Protein AF-0000000083631051 (afdb_homodimer)

Solvent-accessible surface area (backbone atoms only — not comparable to full-atom values): 14629 Å² total; per-residue (Å²): 132,84,79,76,73,74,72,72,70,67,74,64,78,64,73,48,45,70,66,60,54,61,69,51,52,41,50,96,82,52,53,64,58,58,42,52,49,55,47,52,62,54,47,74,59,29,91,73,55,63,68,57,50,40,52,38,53,58,70,20,41,40,83,84,35,73,62,44,46,50,42,63,53,66,57,69,87,45,51,68,59,45,52,59,51,47,50,37,51,37,52,47,52,51,50,52,54,53,50,51,55,51,51,50,49,50,57,59,67,60,37,84,73,76,78,68,70,76,72,72,81,124,132,82,80,75,73,74,70,72,70,66,75,65,77,66,71,48,46,69,65,60,54,60,69,50,54,41,50,97,83,54,52,64,59,58,41,52,49,56,47,51,63,53,48,74,58,31,90,73,55,62,68,57,50,39,52,37,53,58,69,20,41,40,83,85,35,73,62,44,48,50,42,63,53,66,59,70,86,45,51,67,60,45,51,58,52,45,51,38,50,38,54,46,52,51,50,51,53,51,51,50,54,51,52,51,49,52,56,59,68,60,39,85,72,78,77,68,72,76,70,73,84,121

Structure (mmCIF, N/CA/C/O backbone):
data_AF-0000000083631051-model_v1
#
loop_
_entity.id
_entity.type
_entity.pdbx_description
1 polymer 'Retrotransposon gag domain-containing protein'
#
loop_
_atom_site.group_PDB
_atom_site.id
_atom_site.type_symbol
_atom_site.label_atom_id
_atom_site.label_alt_id
_atom_site.label_comp_id
_atom_site.label_asym_id
_atom_site.label_entity_id
_atom_site.label_seq_id
_atom_site.pdbx_PDB_ins_code
_atom_site.Cartn_x
_atom_site.Cartn_y
_atom_site.Cartn_z
_atom_site.occupancy
_atom_site.B_iso_or_equiv
_atom_site.auth_seq_id
_atom_site.auth_comp_id
_atom_site.auth_asym_id
_atom_site.auth_atom_id
_atom_site.pdbx_PDB_model_num
ATOM 1 N N . CYS A 1 1 ? 2.381 -52.188 -48.531 1 34.44 1 CYS A N 1
ATOM 2 C CA . CYS A 1 1 ? 1.875 -50.906 -48.094 1 34.44 1 CYS A CA 1
ATOM 3 C C . CYS A 1 1 ? 1.505 -50.906 -46.625 1 34.44 1 CYS A C 1
ATOM 5 O O . CYS A 1 1 ? 0.499 -51.5 -46.219 1 34.44 1 CYS A O 1
ATOM 7 N N . ARG A 1 2 ? 2.465 -51.031 -45.656 1 40.56 2 ARG A N 1
ATOM 8 C CA . ARG A 1 2 ? 2.271 -50.969 -44.188 1 40.56 2 ARG A CA 1
ATOM 9 C C . ARG A 1 2 ? 1.532 -49.688 -43.812 1 40.56 2 ARG A C 1
ATOM 11 O O . ARG A 1 2 ? 1.893 -48.594 -44.281 1 40.56 2 ARG A O 1
ATOM 18 N N . LEU A 1 3 ? 0.2 -49.781 -43.594 1 39.78 3 LEU A N 1
ATOM 19 C CA . LEU A 1 3 ? -0.632 -48.719 -43.062 1 39.78 3 LEU A CA 1
ATOM 20 C C . LEU A 1 3 ? 0.052 -48.062 -41.875 1 39.78 3 LEU A C 1
ATOM 22 O O . LEU A 1 3 ? 0.349 -48.719 -40.875 1 39.78 3 LEU A O 1
ATOM 26 N N . PHE A 1 4 ? 1.003 -47.094 -42.031 1 46.62 4 PHE A N 1
ATOM 27 C CA . PHE A 1 4 ? 1.457 -46.188 -40.969 1 46.62 4 PHE A CA 1
ATOM 28 C C . PHE A 1 4 ? 0.276 -45.625 -40.188 1 46.62 4 PHE A C 1
ATOM 30 O O . PHE A 1 4 ? -0.506 -44.844 -40.688 1 46.62 4 PHE A O 1
ATOM 37 N N . THR A 1 5 ? -0.4 -46.406 -39.375 1 43.69 5 THR A N 1
ATOM 38 C CA . THR A 1 5 ? -1.336 -45.812 -38.406 1 43.69 5 THR A CA 1
ATOM 39 C C . THR A 1 5 ? -0.703 -44.656 -37.688 1 43.69 5 THR A C 1
ATOM 41 O O . THR A 1 5 ? 0.319 -44.812 -37 1 43.69 5 THR A O 1
ATOM 44 N N . THR A 1 6 ? -0.685 -43.438 -38.188 1 44.75 6 THR A N 1
ATOM 45 C CA . THR A 1 6 ? -0.426 -42.219 -37.438 1 44.75 6 THR A CA 1
ATOM 46 C C . THR A 1 6 ? -1.124 -42.25 -36.094 1 44.75 6 THR A C 1
ATOM 48 O O . THR A 1 6 ? -2.354 -42.312 -36.031 1 44.75 6 THR A O 1
ATOM 51 N N . HIS A 1 7 ? -0.639 -43 -35.125 1 47.81 7 HIS A N 1
ATOM 52 C CA . HIS A 1 7 ? -1.046 -42.75 -33.75 1 47.81 7 HIS A CA 1
ATOM 53 C C . HIS A 1 7 ? -1.13 -41.281 -33.469 1 47.81 7 HIS A C 1
ATOM 55 O O . HIS A 1 7 ? -0.109 -40.562 -33.469 1 47.81 7 HIS A O 1
ATOM 61 N N . PHE A 1 8 ? -2.105 -40.594 -34.031 1 46.41 8 PHE A N 1
ATOM 62 C CA . PHE A 1 8 ? -2.404 -39.312 -33.438 1 46.41 8 PHE A CA 1
ATOM 63 C C . PHE A 1 8 ? -2.205 -39.312 -31.922 1 46.41 8 PHE A C 1
ATOM 65 O O . PHE A 1 8 ? -2.99 -39.938 -31.203 1 46.41 8 PHE A O 1
ATOM 72 N N . THR A 1 9 ? -1.066 -39.594 -31.391 1 42.66 9 THR A N 1
ATOM 73 C CA . THR A 1 9 ? -0.91 -39.188 -30 1 42.66 9 THR A CA 1
ATOM 74 C C . THR A 1 9 ? -1.636 -37.875 -29.719 1 42.66 9 THR A C 1
ATOM 76 O O . THR A 1 9 ? -1.229 -36.812 -30.203 1 42.66 9 THR A O 1
ATOM 79 N N . ALA A 1 10 ? -2.924 -37.781 -29.781 1 43.03 10 ALA A N 1
ATOM 80 C CA . ALA A 1 10 ? -3.592 -36.688 -29.109 1 43.03 10 ALA A CA 1
ATOM 81 C C . ALA A 1 10 ? -2.832 -36.25 -27.859 1 43.03 10 ALA A C 1
ATOM 83 O O . ALA A 1 10 ? -2.746 -37 -26.891 1 43.03 10 ALA A O 1
ATOM 84 N N . SER A 1 11 ? -1.716 -35.781 -27.922 1 46.44 11 SER A N 1
ATOM 85 C CA . SER A 1 11 ? -1.225 -35.062 -26.75 1 46.44 11 SER A CA 1
ATOM 86 C C . SER A 1 11 ? -2.377 -34.531 -25.906 1 46.44 11 SER A C 1
ATOM 88 O O . SER A 1 11 ? -3.055 -33.562 -26.312 1 46.44 11 SER A O 1
ATOM 90 N N . ARG A 1 12 ? -3.256 -35.312 -25.422 1 46.41 12 ARG A N 1
ATOM 91 C CA . ARG A 1 12 ? -4.293 -34.875 -24.5 1 46.41 12 ARG A CA 1
ATOM 92 C C . ARG A 1 12 ? -3.789 -33.719 -23.609 1 46.41 12 ARG A C 1
ATOM 94 O O . ARG A 1 12 ? -2.801 -33.906 -22.891 1 46.41 12 ARG A O 1
ATOM 101 N N . HIS A 1 13 ? -4.035 -32.531 -23.953 1 52.31 13 HIS A N 1
ATOM 102 C CA . HIS A 1 13 ? -3.871 -31.406 -23.031 1 52.31 13 HIS A CA 1
ATOM 103 C C . HIS A 1 13 ? -4.188 -31.844 -21.594 1 52.31 13 HIS A C 1
ATOM 105 O O . HIS A 1 13 ? -5.336 -32.156 -21.281 1 52.31 13 HIS A O 1
ATOM 111 N N . GLN A 1 14 ? -3.357 -32.719 -21.062 1 56.75 14 GLN A N 1
ATOM 112 C CA . GLN A 1 14 ? -3.572 -33 -19.656 1 56.75 14 GLN A CA 1
ATOM 113 C C . GLN A 1 14 ? -4.117 -31.766 -18.938 1 56.75 14 GLN A C 1
ATOM 115 O O . GLN A 1 14 ? -3.652 -30.656 -19.156 1 56.75 14 GLN A O 1
ATOM 120 N N . PRO A 1 15 ? -5.348 -31.875 -18.438 1 61.22 15 PRO A N 1
ATOM 121 C CA . PRO A 1 15 ? -5.883 -30.75 -17.688 1 61.22 15 PRO A CA 1
ATOM 122 C C . PRO A 1 15 ? -4.844 -30.094 -16.766 1 61.22 15 PRO A C 1
ATOM 124 O O . PRO A 1 15 ? -4.043 -30.797 -16.141 1 61.22 15 PRO A O 1
ATOM 127 N N . LYS A 1 16 ? -4.539 -28.875 -17.094 1 77.69 16 LYS A N 1
ATOM 128 C CA . LYS A 1 16 ? -3.648 -28.141 -16.188 1 77.69 16 LYS A CA 1
ATOM 129 C C . LYS A 1 16 ? -4.137 -28.219 -14.75 1 77.69 16 LYS A C 1
ATOM 131 O O . LYS A 1 16 ? -5.344 -28.281 -14.5 1 77.69 16 LYS A O 1
ATOM 136 N N . THR A 1 17 ? -3.361 -28.578 -13.883 1 89.12 17 THR A N 1
ATOM 137 C CA . THR A 1 17 ? -3.615 -28.734 -12.453 1 89.12 17 THR A CA 1
ATOM 138 C C . THR A 1 17 ? -3.24 -27.469 -11.695 1 89.12 17 THR A C 1
ATOM 140 O O . THR A 1 17 ? -2.754 -26.5 -12.289 1 89.12 17 THR A O 1
ATOM 143 N N . GLU A 1 18 ? -3.58 -27.438 -10.508 1 91.56 18 GLU A N 1
ATOM 144 C CA . GLU A 1 18 ? -3.197 -26.344 -9.625 1 91.56 18 GLU A CA 1
ATOM 145 C C . GLU A 1 18 ? -1.688 -26.109 -9.648 1 91.56 18 GLU A C 1
ATOM 147 O O . GLU A 1 18 ? -1.226 -24.984 -9.469 1 91.56 18 GLU A O 1
ATOM 152 N N . ALA A 1 19 ? -0.998 -27.141 -9.961 1 91.62 19 ALA A N 1
ATOM 153 C CA . ALA A 1 19 ? 0.453 -27.031 -10.078 1 91.62 19 ALA A CA 1
ATOM 154 C C . ALA A 1 19 ? 0.839 -26.047 -11.18 1 91.62 19 ALA A C 1
ATOM 156 O O . ALA A 1 19 ? 1.826 -25.312 -11.055 1 91.62 19 ALA A O 1
ATOM 157 N N . ALA A 1 20 ? 0.094 -26.094 -12.219 1 93.12 20 ALA A N 1
ATOM 158 C CA . ALA A 1 20 ? 0.351 -25.172 -13.32 1 93.12 20 ALA A CA 1
ATOM 159 C C . ALA A 1 20 ? 0.165 -23.719 -12.883 1 93.12 20 ALA A C 1
ATOM 161 O O . ALA A 1 20 ? 0.905 -22.828 -13.32 1 93.12 20 ALA A O 1
ATOM 162 N N . LEU A 1 21 ? -0.792 -23.406 -12.016 1 95.75 21 LEU A N 1
ATOM 163 C CA . LEU A 1 21 ? -1.02 -22.062 -11.492 1 95.75 21 LEU A CA 1
ATOM 164 C C . LEU A 1 21 ? 0.075 -21.688 -10.5 1 95.75 21 LEU A C 1
ATOM 166 O O . LEU A 1 21 ? 0.518 -20.531 -10.484 1 95.75 21 LEU A O 1
ATOM 170 N N . GLU A 1 22 ? 0.5 -22.594 -9.758 1 95.81 22 GLU A N 1
ATOM 171 C CA . GLU A 1 22 ? 1.535 -22.359 -8.75 1 95.81 22 GLU A CA 1
ATOM 172 C C . GLU A 1 22 ? 2.846 -21.938 -9.398 1 95.81 22 GLU A C 1
ATOM 174 O O . GLU A 1 22 ? 3.609 -21.156 -8.82 1 95.81 22 GLU A O 1
ATOM 179 N N . ALA A 1 23 ? 3.045 -22.391 -10.578 1 96.12 23 ALA A N 1
ATOM 180 C CA . ALA A 1 23 ? 4.293 -22.109 -11.289 1 96.12 23 ALA A CA 1
ATOM 181 C C . ALA A 1 23 ? 4.309 -20.688 -11.828 1 96.12 23 ALA A C 1
ATOM 183 O O . ALA A 1 23 ? 5.363 -20.172 -12.219 1 96.12 23 ALA A O 1
ATOM 184 N N . ILE A 1 24 ? 3.129 -20.094 -11.898 1 97.44 24 ILE A N 1
ATOM 185 C CA . ILE A 1 24 ? 3.049 -18.719 -12.414 1 97.44 24 ILE A CA 1
ATOM 186 C C . ILE A 1 24 ? 3.352 -17.734 -11.297 1 97.44 24 ILE A C 1
ATOM 188 O O . ILE A 1 24 ? 2.492 -17.453 -10.461 1 97.44 24 ILE A O 1
ATOM 192 N N . VAL A 1 25 ? 4.594 -17.156 -11.32 1 97.88 25 VAL A N 1
ATOM 193 C CA . VAL A 1 25 ? 5.047 -16.172 -10.352 1 97.88 25 VAL A CA 1
ATOM 194 C C . VAL A 1 25 ? 5.422 -14.875 -11.07 1 97.88 25 VAL A C 1
ATOM 196 O O . VAL A 1 25 ? 5.906 -14.906 -12.203 1 97.88 25 VAL A O 1
ATOM 199 N N . GLN A 1 26 ? 5.207 -13.805 -10.422 1 98.56 26 GLN A N 1
ATOM 200 C CA . GLN A 1 26 ? 5.551 -12.523 -11.016 1 98.56 26 GLN A CA 1
ATOM 201 C C . GLN A 1 26 ? 7.062 -12.367 -11.164 1 98.56 26 GLN A C 1
ATOM 203 O O . GLN A 1 26 ? 7.801 -12.508 -10.188 1 98.56 26 GLN A O 1
ATOM 208 N N . ARG A 1 27 ? 7.453 -12.094 -12.352 1 96.94 27 ARG A N 1
ATOM 209 C CA . ARG A 1 27 ? 8.875 -11.922 -12.617 1 96.94 27 ARG A CA 1
ATOM 210 C C . ARG A 1 27 ? 9.367 -10.578 -12.086 1 96.94 27 ARG A C 1
ATOM 212 O O . ARG A 1 27 ? 8.57 -9.703 -11.766 1 96.94 27 ARG A O 1
ATOM 219 N N . GLU A 1 28 ? 10.688 -10.336 -11.984 1 93.94 28 GLU A N 1
ATOM 220 C CA . GLU A 1 28 ? 11.344 -9.211 -11.336 1 93.94 28 GLU A CA 1
ATOM 221 C C . GLU A 1 28 ? 10.922 -7.883 -11.961 1 93.94 28 GLU A C 1
ATOM 223 O O . GLU A 1 28 ? 10.695 -6.898 -11.258 1 93.94 28 GLU A O 1
ATOM 228 N N . VAL A 1 29 ? 10.75 -7.848 -13.18 1 92.38 29 VAL A N 1
ATOM 229 C CA . VAL A 1 29 ? 10.438 -6.578 -13.828 1 92.38 29 VAL A CA 1
ATOM 230 C C . VAL A 1 29 ? 9.086 -6.68 -14.539 1 92.38 29 VAL A C 1
ATOM 232 O O . VAL A 1 29 ? 8.75 -5.828 -15.367 1 92.38 29 VAL A O 1
ATOM 235 N N . GLU A 1 30 ? 8.375 -7.594 -14.203 1 97.44 30 GLU A N 1
ATOM 236 C CA . GLU A 1 30 ? 7.086 -7.793 -14.859 1 97.44 30 GLU A CA 1
ATOM 237 C C . GLU A 1 30 ? 6.02 -6.871 -14.273 1 97.44 30 GLU A C 1
ATOM 239 O O . GLU A 1 30 ? 5.789 -6.875 -13.062 1 97.44 30 GLU A O 1
ATOM 244 N N . PRO A 1 31 ? 5.367 -6.078 -15.133 1 97.81 31 PRO A N 1
ATOM 245 C CA . PRO A 1 31 ? 4.242 -5.285 -14.633 1 97.81 31 PRO A CA 1
ATOM 246 C C . PRO A 1 31 ? 3.146 -6.145 -14.008 1 97.81 31 PRO A C 1
ATOM 248 O O . PRO A 1 31 ? 2.9 -7.266 -14.461 1 97.81 31 PRO A O 1
ATOM 251 N N . LEU A 1 32 ? 2.502 -5.656 -13.055 1 98.56 32 LEU A N 1
ATOM 252 C CA . LEU A 1 32 ? 1.431 -6.355 -12.352 1 98.56 32 LEU A CA 1
ATOM 253 C C . LEU A 1 32 ? 0.358 -6.824 -13.336 1 98.56 32 LEU A C 1
ATOM 255 O O . LEU A 1 32 ? -0.139 -7.949 -13.227 1 98.56 32 LEU A O 1
ATOM 259 N N . ARG A 1 33 ? 0.05 -5.969 -14.25 1 98.56 33 ARG A N 1
ATOM 260 C CA . ARG A 1 33 ? -0.975 -6.293 -15.234 1 98.56 33 ARG A CA 1
ATOM 261 C C . ARG A 1 33 ? -0.619 -7.566 -16 1 98.56 33 ARG A C 1
ATOM 263 O O . ARG A 1 33 ? -1.464 -8.445 -16.172 1 98.56 33 ARG A O 1
ATOM 270 N N . THR A 1 34 ? 0.616 -7.617 -16.422 1 98.5 34 THR A N 1
ATOM 271 C CA . THR A 1 34 ? 1.068 -8.75 -17.219 1 98.5 34 THR A CA 1
ATOM 272 C C . THR A 1 34 ? 1.043 -10.039 -16.391 1 98.5 34 THR A C 1
ATOM 274 O O . THR A 1 34 ? 0.61 -11.086 -16.875 1 98.5 34 THR A O 1
ATOM 277 N N . TYR A 1 35 ? 1.464 -9.938 -15.188 1 98.62 35 TYR A N 1
ATOM 278 C CA . TYR A 1 35 ? 1.424 -11.086 -14.289 1 98.62 35 TYR A CA 1
ATOM 279 C C . TYR A 1 35 ? 0 -11.609 -14.133 1 98.62 35 TYR A C 1
ATOM 281 O O . TYR A 1 35 ? -0.246 -12.812 -14.273 1 98.62 35 TYR A O 1
ATOM 289 N N . LEU A 1 36 ? -0.94 -10.727 -13.906 1 98.69 36 LEU A N 1
ATOM 290 C CA . LEU A 1 36 ? -2.326 -11.117 -13.68 1 98.69 36 LEU A CA 1
ATOM 291 C C . LEU A 1 36 ? -2.938 -11.711 -14.945 1 98.69 36 LEU A C 1
ATOM 293 O O . LEU A 1 36 ? -3.738 -12.641 -14.875 1 98.69 36 LEU A O 1
ATOM 297 N N . GLU A 1 37 ? -2.518 -11.156 -16.016 1 98.44 37 GLU A N 1
ATOM 298 C CA . GLU A 1 37 ? -3.01 -11.68 -17.297 1 98.44 37 GLU A CA 1
ATOM 299 C C . GLU A 1 37 ? -2.529 -13.102 -17.531 1 98.44 37 GLU A C 1
ATOM 301 O O . GLU A 1 37 ? -3.305 -13.969 -17.938 1 98.44 37 GLU A O 1
ATOM 306 N N . ARG A 1 38 ? -1.265 -13.383 -17.266 1 98.06 38 ARG A N 1
ATOM 307 C CA . ARG A 1 38 ? -0.724 -14.727 -17.406 1 98.06 38 ARG A CA 1
ATOM 308 C C . ARG A 1 38 ? -1.446 -15.703 -16.484 1 98.06 38 ARG A C 1
ATOM 310 O O . ARG A 1 38 ? -1.842 -16.797 -16.906 1 98.06 38 ARG A O 1
ATOM 317 N N . PHE A 1 39 ? -1.664 -15.289 -15.25 1 98.06 39 PHE A N 1
ATOM 318 C CA . PHE A 1 39 ? -2.334 -16.141 -14.273 1 98.06 39 PHE A CA 1
ATOM 319 C C . PHE A 1 39 ? -3.762 -16.453 -14.719 1 98.06 39 PHE A C 1
ATOM 321 O O . PHE A 1 39 ? -4.188 -17.609 -14.703 1 98.06 39 PHE A O 1
ATOM 328 N N . ASN A 1 40 ? -4.457 -15.383 -15.125 1 97.44 40 ASN A N 1
ATOM 329 C CA . ASN A 1 40 ? -5.855 -15.539 -15.5 1 97.44 40 ASN A CA 1
ATOM 330 C C . ASN A 1 40 ? -6.008 -16.438 -16.734 1 97.44 40 ASN A C 1
ATOM 332 O O . ASN A 1 40 ? -6.949 -17.234 -16.812 1 97.44 40 ASN A O 1
ATOM 336 N N . LYS A 1 41 ? -5.105 -16.312 -17.656 1 96.38 41 LYS A N 1
ATOM 337 C CA . LYS A 1 41 ? -5.137 -17.156 -18.844 1 96.38 41 LYS A CA 1
ATOM 338 C C . LYS A 1 41 ? -5 -18.625 -18.469 1 96.38 41 LYS A C 1
ATOM 340 O O . LYS A 1 41 ? -5.727 -19.469 -19 1 96.38 41 LYS A O 1
ATOM 345 N N . ALA A 1 42 ? -4.148 -18.938 -17.578 1 95.56 42 ALA A N 1
ATOM 346 C CA . ALA A 1 42 ? -3.939 -20.312 -17.125 1 95.56 42 ALA A CA 1
ATOM 347 C C . ALA A 1 42 ? -5.109 -20.797 -16.266 1 95.56 42 ALA A C 1
ATOM 349 O O . ALA A 1 42 ? -5.516 -21.953 -16.359 1 95.56 42 ALA A O 1
ATOM 350 N N . ALA A 1 43 ? -5.641 -19.875 -15.484 1 95.62 43 ALA A N 1
ATOM 351 C CA . ALA A 1 43 ? -6.668 -20.234 -14.508 1 95.62 43 ALA A CA 1
ATOM 352 C C . ALA A 1 43 ? -7.949 -20.688 -15.195 1 95.62 43 ALA A C 1
ATOM 354 O O . ALA A 1 43 ? -8.719 -21.469 -14.633 1 95.62 43 ALA A O 1
ATOM 355 N N . VAL A 1 44 ? -8.117 -20.234 -16.359 1 93.56 44 VAL A N 1
ATOM 356 C CA . VAL A 1 44 ? -9.312 -20.594 -17.109 1 93.56 44 VAL A CA 1
ATOM 357 C C . VAL A 1 44 ? -9.32 -22.094 -17.391 1 93.56 44 VAL A C 1
ATOM 359 O O . VAL A 1 44 ? -10.391 -22.719 -17.438 1 93.56 44 VAL A O 1
ATOM 362 N N . GLU A 1 45 ? -8.195 -22.688 -17.438 1 92.12 45 GLU A N 1
ATOM 363 C CA . GLU A 1 45 ? -8.07 -24.094 -17.828 1 92.12 45 GLU A CA 1
ATOM 364 C C . GLU A 1 45 ? -7.914 -25 -16.625 1 92.12 45 GLU A C 1
ATOM 366 O O . GLU A 1 45 ? -7.785 -26.219 -16.766 1 92.12 45 GLU A O 1
ATOM 371 N N . VAL A 1 46 ? -7.91 -24.406 -15.469 1 93.75 46 VAL A N 1
ATOM 372 C CA . VAL A 1 46 ? -7.66 -25.188 -14.25 1 93.75 46 VAL A CA 1
ATOM 373 C C . VAL A 1 46 ? -8.914 -25.188 -13.375 1 93.75 46 VAL A C 1
ATOM 375 O O . VAL A 1 46 ? -9.492 -24.141 -13.102 1 93.75 46 VAL A O 1
ATOM 378 N N . LYS A 1 47 ? -9.328 -26.406 -13.086 1 90.81 47 LYS A N 1
ATOM 379 C CA . LYS A 1 47 ? -10.445 -26.516 -12.156 1 90.81 47 LYS A CA 1
ATOM 380 C C . LYS A 1 47 ? -9.984 -26.297 -10.719 1 90.81 47 LYS A C 1
ATOM 382 O O . LYS A 1 47 ? -9.336 -27.172 -10.133 1 90.81 47 LYS A O 1
ATOM 387 N N . THR A 1 48 ? -10.281 -25.188 -10.156 1 93.25 48 THR A N 1
ATOM 388 C CA . THR A 1 48 ? -9.93 -24.797 -8.789 1 93.25 48 THR A CA 1
ATOM 389 C C . THR A 1 48 ? -10.875 -23.734 -8.266 1 93.25 48 THR A C 1
ATOM 391 O O . THR A 1 48 ? -11.703 -23.203 -9.008 1 93.25 48 THR A O 1
ATOM 394 N N . ASP A 1 49 ? -10.867 -23.547 -6.98 1 94.5 49 ASP A N 1
ATOM 395 C CA . ASP A 1 49 ? -11.797 -22.578 -6.414 1 94.5 49 ASP A CA 1
ATOM 396 C C . ASP A 1 49 ? -11.117 -21.234 -6.188 1 94.5 49 ASP A C 1
ATOM 398 O O . ASP A 1 49 ? -9.906 -21.109 -6.371 1 94.5 49 ASP A O 1
ATOM 402 N N . ASP A 1 50 ? -11.883 -20.219 -5.828 1 96.44 50 ASP A N 1
ATOM 403 C CA . ASP A 1 50 ? -11.414 -18.844 -5.711 1 96.44 50 ASP A CA 1
ATOM 404 C C . ASP A 1 50 ? -10.43 -18.688 -4.547 1 96.44 50 ASP A C 1
ATOM 406 O O . ASP A 1 50 ? -9.508 -17.875 -4.609 1 96.44 50 ASP A O 1
ATOM 410 N N . ARG A 1 51 ? -10.664 -19.453 -3.562 1 96.62 51 ARG A N 1
ATOM 411 C CA . ARG A 1 51 ? -9.766 -19.406 -2.416 1 96.62 51 ARG A CA 1
ATOM 412 C C . ARG A 1 51 ? -8.359 -19.844 -2.805 1 96.62 51 ARG A C 1
ATOM 414 O O . ARG A 1 51 ? -7.375 -19.188 -2.443 1 96.62 51 ARG A O 1
ATOM 421 N N . MET A 1 52 ? -8.297 -20.844 -3.535 1 97.06 52 MET A N 1
ATOM 422 C CA . MET A 1 52 ? -7.008 -21.344 -4 1 97.06 52 MET A CA 1
ATOM 423 C C . MET A 1 52 ? -6.375 -20.375 -4.996 1 97.06 52 MET A C 1
ATOM 425 O O . MET A 1 52 ? -5.172 -20.125 -4.941 1 97.06 52 MET A O 1
ATOM 429 N N . LYS A 1 53 ? -7.109 -19.859 -5.852 1 97.88 53 LYS A N 1
ATOM 430 C CA . LYS A 1 53 ? -6.605 -18.875 -6.801 1 97.88 53 LYS A CA 1
ATOM 431 C C . LYS A 1 53 ? -6 -17.672 -6.074 1 97.88 53 LYS A C 1
ATOM 433 O O . LYS A 1 53 ? -4.898 -17.234 -6.406 1 97.88 53 LYS A O 1
ATOM 438 N N . LEU A 1 54 ? -6.703 -17.188 -5.086 1 98.31 54 LEU A N 1
ATOM 439 C CA . LEU A 1 54 ? -6.211 -16.047 -4.316 1 98.31 54 LEU A CA 1
ATOM 440 C C . LEU A 1 54 ? -4.887 -16.391 -3.639 1 98.31 54 LEU A C 1
ATOM 442 O O . LEU A 1 54 ? -3.951 -15.586 -3.66 1 98.31 54 LEU A O 1
ATOM 446 N N . TYR A 1 55 ? -4.895 -17.531 -3.072 1 97.62 55 TYR A N 1
ATOM 447 C CA . TYR A 1 55 ? -3.689 -17.984 -2.387 1 97.62 55 TYR A CA 1
ATOM 448 C C . TYR A 1 55 ? -2.496 -18 -3.336 1 97.62 55 TYR A C 1
ATOM 450 O O . TYR A 1 55 ? -1.43 -17.469 -3.012 1 97.62 55 TYR A O 1
ATOM 458 N N . LEU A 1 56 ? -2.654 -18.516 -4.477 1 97.94 56 LEU A N 1
ATOM 459 C CA . LEU A 1 56 ? -1.561 -18.672 -5.43 1 97.94 56 LEU A CA 1
ATOM 460 C C . LEU A 1 56 ? -1.185 -17.328 -6.047 1 97.94 56 LEU A C 1
ATOM 462 O O . LEU A 1 56 ? -0.008 -17.062 -6.312 1 97.94 56 LEU A O 1
ATOM 466 N N . LEU A 1 57 ? -2.168 -16.484 -6.285 1 98.44 57 LEU A N 1
ATOM 467 C CA . LEU A 1 57 ? -1.91 -15.141 -6.762 1 98.44 57 LEU A CA 1
ATOM 468 C C . LEU A 1 57 ? -1.041 -14.367 -5.773 1 98.44 57 LEU A C 1
ATOM 470 O O . LEU A 1 57 ? -0.056 -13.742 -6.164 1 98.44 57 LEU A O 1
ATOM 474 N N . ASP A 1 58 ? -1.407 -14.461 -4.594 1 98.12 58 ASP A N 1
ATOM 475 C CA . ASP A 1 58 ? -0.709 -13.742 -3.533 1 98.12 58 ASP A CA 1
ATOM 476 C C . ASP A 1 58 ? 0.729 -14.234 -3.387 1 98.12 58 ASP A C 1
ATOM 478 O O . ASP A 1 58 ? 1.665 -13.43 -3.357 1 98.12 58 ASP A O 1
ATOM 482 N N . ARG A 1 59 ? 0.835 -15.461 -3.346 1 97.25 59 ARG A N 1
ATOM 483 C CA . ARG A 1 59 ? 2.152 -16.062 -3.178 1 97.25 59 ARG A CA 1
ATOM 484 C C . ARG A 1 59 ? 3.047 -15.773 -4.375 1 97.25 59 ARG A C 1
ATOM 486 O O . ARG A 1 59 ? 4.273 -15.719 -4.242 1 97.25 59 ARG A O 1
ATOM 493 N N . GLY A 1 60 ? 2.447 -15.609 -5.473 1 98.38 60 GLY A N 1
ATOM 494 C CA . GLY A 1 60 ? 3.197 -15.422 -6.703 1 98.38 60 GLY A CA 1
ATOM 495 C C . GLY A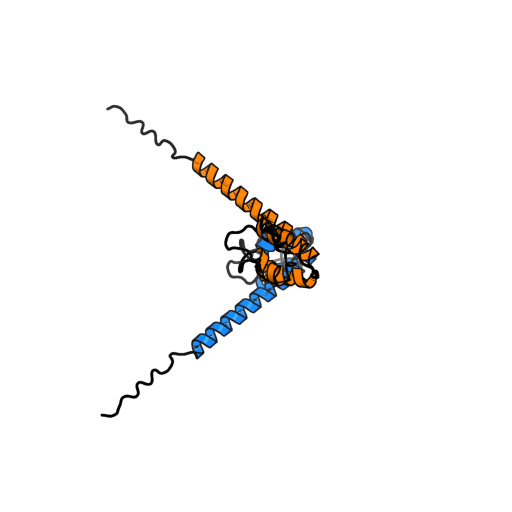 1 60 ? 3.602 -13.977 -6.938 1 98.38 60 GLY A C 1
ATOM 496 O O . GLY A 1 60 ? 4.34 -13.672 -7.879 1 98.38 60 GLY A O 1
ATOM 497 N N . LEU A 1 61 ? 3.168 -13.07 -6.062 1 98.5 61 LEU A N 1
ATOM 498 C CA . LEU A 1 61 ? 3.512 -11.664 -6.211 1 98.5 61 LEU A CA 1
ATOM 499 C C . LEU A 1 61 ? 5.004 -11.445 -5.984 1 98.5 61 LEU A C 1
ATOM 501 O O . LEU A 1 61 ? 5.629 -12.148 -5.195 1 98.5 61 LEU A O 1
ATOM 505 N N . ARG A 1 62 ? 5.508 -10.422 -6.676 1 97.38 62 ARG A N 1
ATOM 506 C CA . ARG A 1 62 ? 6.902 -10.039 -6.473 1 97.38 62 ARG A CA 1
ATOM 507 C C . ARG A 1 62 ? 7.121 -9.469 -5.074 1 97.38 62 ARG A C 1
ATOM 509 O O . ARG A 1 62 ? 6.508 -8.469 -4.703 1 97.38 62 ARG A O 1
ATOM 516 N N . ARG A 1 63 ? 8.086 -10.055 -4.383 1 93.75 63 ARG A N 1
ATOM 517 C CA . ARG A 1 63 ? 8.375 -9.633 -3.014 1 93.75 63 ARG A CA 1
ATOM 518 C C . ARG A 1 63 ? 8.867 -8.195 -2.979 1 93.75 63 ARG A C 1
ATOM 520 O O . ARG A 1 63 ? 9.68 -7.785 -3.812 1 93.75 63 ARG A O 1
ATOM 527 N N . GLY A 1 64 ? 8.305 -7.508 -2.033 1 92.25 64 GLY A N 1
ATOM 528 C CA .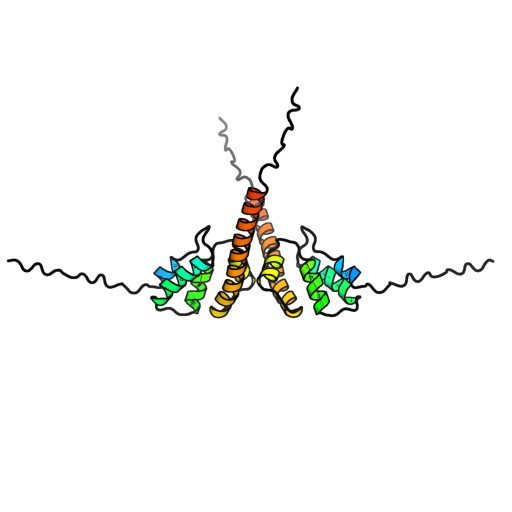 GLY A 1 64 ? 8.766 -6.141 -1.833 1 92.25 64 GLY A CA 1
ATOM 529 C C . GLY A 1 64 ? 8.047 -5.137 -2.713 1 92.25 64 GLY A C 1
ATOM 530 O O . GLY A 1 64 ? 8.203 -3.926 -2.539 1 92.25 64 G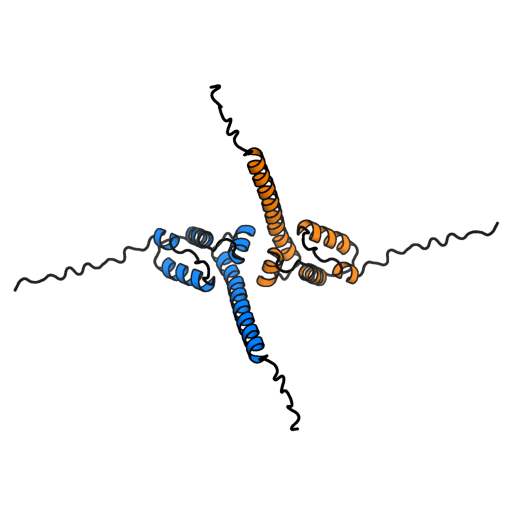LY A O 1
ATOM 531 N N . SER A 1 65 ? 7.273 -5.609 -3.717 1 96 65 SER A N 1
ATOM 532 C CA . SER A 1 65 ? 6.512 -4.68 -4.543 1 96 65 SER A CA 1
ATOM 533 C C . SER A 1 65 ? 5.473 -3.93 -3.715 1 96 65 SER A C 1
ATOM 535 O O . SER A 1 65 ? 5.047 -4.406 -2.66 1 96 65 SER A O 1
ATOM 537 N N . ASP A 1 66 ? 5.109 -2.75 -4.246 1 96.5 66 ASP A N 1
ATOM 538 C CA . ASP A 1 66 ? 4.105 -1.949 -3.549 1 96.5 66 ASP A CA 1
ATOM 539 C C . ASP A 1 66 ? 2.812 -2.738 -3.355 1 96.5 66 ASP A C 1
ATOM 541 O O . ASP A 1 66 ? 2.211 -2.699 -2.279 1 96.5 66 ASP A O 1
ATOM 545 N N . PHE A 1 67 ? 2.426 -3.463 -4.375 1 98.38 67 PHE A N 1
ATOM 546 C CA . PHE A 1 67 ? 1.17 -4.199 -4.301 1 98.38 67 PHE A CA 1
ATOM 547 C C . PHE A 1 67 ? 1.284 -5.371 -3.33 1 98.38 67 PHE A C 1
ATOM 549 O O . PHE A 1 67 ? 0.379 -5.609 -2.529 1 98.38 67 PHE A O 1
ATOM 556 N N . ALA A 1 68 ? 2.369 -6.133 -3.393 1 97.81 68 ALA A N 1
ATOM 557 C CA . ALA A 1 68 ? 2.557 -7.258 -2.484 1 97.81 68 ALA A CA 1
ATOM 558 C C . ALA A 1 68 ? 2.531 -6.801 -1.028 1 97.81 68 ALA A C 1
ATOM 560 O O . ALA A 1 68 ? 1.919 -7.449 -0.177 1 97.81 68 ALA A O 1
ATOM 561 N N . LYS A 1 69 ? 3.168 -5.688 -0.755 1 96.94 69 LYS A N 1
ATOM 562 C CA . LYS A 1 69 ? 3.158 -5.141 0.6 1 96.94 69 LYS A CA 1
ATOM 563 C C . LYS A 1 69 ? 1.741 -4.793 1.042 1 96.94 69 LYS A C 1
ATOM 565 O O . LYS A 1 69 ? 1.321 -5.156 2.143 1 96.94 69 LYS A O 1
ATOM 570 N N . ALA A 1 70 ? 1.077 -4.086 0.158 1 97.94 70 ALA A N 1
ATOM 571 C CA . ALA A 1 70 ? -0.285 -3.67 0.477 1 97.94 70 ALA A CA 1
ATOM 572 C C . ALA A 1 70 ? -1.173 -4.875 0.775 1 97.94 70 ALA A C 1
ATOM 574 O O . ALA A 1 70 ? -1.938 -4.867 1.742 1 97.94 70 ALA A O 1
ATOM 575 N N . VAL A 1 71 ? -1.038 -5.871 -0.051 1 97.94 71 VAL A N 1
ATOM 576 C CA . VAL A 1 71 ? -1.84 -7.078 0.111 1 97.94 71 VAL A CA 1
ATOM 577 C C . VAL A 1 71 ? -1.523 -7.734 1.453 1 97.94 71 VAL A C 1
ATOM 579 O O . VAL A 1 71 ? -2.432 -8.148 2.178 1 97.94 71 VAL A O 1
ATOM 582 N N . GLY A 1 72 ? -0.289 -7.852 1.752 1 96.31 72 GLY A N 1
ATOM 583 C CA . GLY A 1 72 ? 0.145 -8.461 3 1 96.31 72 GLY A CA 1
ATOM 584 C C . GLY A 1 72 ? -0.286 -7.676 4.227 1 96.31 72 GLY A C 1
ATOM 585 O O . GLY A 1 72 ? -0.764 -8.258 5.203 1 96.31 72 GLY A O 1
ATOM 586 N N . ILE A 1 73 ? -0.181 -6.43 4.137 1 97.25 73 ILE A N 1
ATOM 587 C CA . ILE A 1 73 ? -0.502 -5.562 5.266 1 97.25 73 ILE A CA 1
ATOM 588 C C . ILE A 1 73 ? -2.008 -5.578 5.516 1 97.25 73 ILE A C 1
ATOM 590 O O . ILE A 1 73 ? -2.449 -5.668 6.664 1 97.25 73 ILE A O 1
ATOM 594 N N . GLU A 1 74 ? -2.762 -5.535 4.48 1 96.75 74 GLU A N 1
ATOM 595 C CA . GLU A 1 74 ? -4.207 -5.395 4.621 1 96.75 74 GLU A CA 1
ATOM 596 C C . GLU A 1 74 ? -4.891 -6.754 4.691 1 96.75 74 GLU A C 1
ATOM 598 O O . GLU A 1 74 ? -6.086 -6.84 4.98 1 96.75 74 GLU A O 1
ATOM 603 N N . GLU A 1 75 ? -4.227 -7.832 4.465 1 95.25 75 GLU A N 1
ATOM 604 C CA . GLU A 1 75 ? -4.758 -9.188 4.547 1 95.25 75 GLU A CA 1
ATOM 605 C C . GLU A 1 75 ? -6.004 -9.352 3.682 1 95.25 75 GLU A C 1
ATOM 607 O O . GLU A 1 75 ? -7.074 -9.703 4.184 1 95.25 75 GLU A O 1
ATOM 612 N N . ILE A 1 76 ? -5.852 -9.172 2.449 1 96.62 76 ILE A N 1
ATOM 613 C CA . ILE A 1 76 ? -6.957 -9.297 1.502 1 96.62 76 ILE A CA 1
ATOM 614 C C . ILE A 1 76 ? -7.496 -10.727 1.527 1 96.62 76 ILE A C 1
ATOM 616 O O . ILE A 1 76 ? -6.734 -11.688 1.417 1 96.62 76 ILE A O 1
ATOM 620 N N . LYS A 1 77 ? -8.922 -10.828 1.558 1 96.12 77 LYS A N 1
ATOM 621 C CA . LYS A 1 77 ? -9.492 -12.133 1.873 1 96.12 77 LYS A CA 1
ATOM 622 C C . LYS A 1 77 ? -10.289 -12.688 0.695 1 96.12 77 LYS A C 1
ATOM 624 O O . LYS A 1 77 ? -10.695 -13.844 0.705 1 96.12 77 LYS A O 1
ATOM 629 N N . THR A 1 78 ? -10.555 -11.867 -0.319 1 97.62 78 THR A N 1
ATOM 630 C CA . THR A 1 78 ? -11.344 -12.344 -1.446 1 97.62 78 THR A CA 1
ATOM 631 C C . THR A 1 78 ? -10.648 -12.031 -2.768 1 97.62 78 THR A C 1
ATOM 633 O O . THR A 1 78 ? -9.898 -11.062 -2.865 1 97.62 78 THR A O 1
ATOM 636 N N . LEU A 1 79 ? -10.961 -12.812 -3.713 1 97.56 79 LEU A N 1
ATOM 637 C CA . LEU A 1 79 ? -10.406 -12.633 -5.051 1 97.56 79 LEU A CA 1
ATOM 638 C C . LEU A 1 79 ? -10.875 -11.312 -5.664 1 97.56 79 LEU A C 1
ATOM 640 O O . LEU A 1 79 ? -10.086 -10.609 -6.293 1 97.56 79 LEU A O 1
ATOM 644 N N . ASP A 1 80 ? -12.172 -11.031 -5.422 1 97.44 80 ASP A N 1
ATOM 645 C CA . ASP A 1 80 ? -12.703 -9.781 -5.957 1 97.44 80 ASP A CA 1
ATOM 646 C C . ASP A 1 80 ? -11.984 -8.578 -5.371 1 97.44 80 ASP A C 1
ATOM 648 O O . ASP A 1 80 ? -11.609 -7.652 -6.098 1 97.44 80 ASP A O 1
ATOM 652 N N . ALA A 1 81 ? -11.758 -8.57 -4.074 1 97.5 81 ALA A N 1
ATOM 653 C CA . ALA A 1 81 ? -11.039 -7.484 -3.418 1 97.5 81 ALA A CA 1
ATOM 654 C C . ALA A 1 81 ? -9.602 -7.387 -3.92 1 97.5 81 ALA A C 1
ATOM 656 O O . ALA A 1 81 ? -9.07 -6.289 -4.086 1 97.5 81 ALA A O 1
ATOM 657 N N . PHE A 1 82 ? -9.008 -8.531 -4.156 1 98.5 82 PHE A N 1
ATOM 658 C CA . PHE A 1 82 ? -7.652 -8.594 -4.684 1 98.5 82 PHE A CA 1
ATOM 659 C C . PHE A 1 82 ? -7.566 -7.91 -6.043 1 98.5 82 PHE A C 1
ATOM 661 O O . PHE A 1 82 ? -6.715 -7.043 -6.258 1 98.5 82 PHE A O 1
ATOM 668 N N . PHE A 1 83 ? -8.492 -8.188 -6.914 1 98.38 83 PHE A N 1
ATOM 669 C CA . PHE A 1 83 ? -8.445 -7.641 -8.266 1 98.38 83 PHE A CA 1
ATOM 670 C C . PHE A 1 83 ? -8.828 -6.164 -8.266 1 98.38 83 PHE A C 1
ATOM 672 O O . PHE A 1 83 ? -8.281 -5.379 -9.039 1 98.38 83 PHE A O 1
ATOM 679 N N . GLU A 1 84 ? -9.75 -5.844 -7.422 1 97.81 84 GLU A N 1
ATOM 680 C CA . GLU A 1 84 ? -10.109 -4.43 -7.316 1 97.81 84 GLU A CA 1
ATOM 681 C C . GLU A 1 84 ? -8.906 -3.592 -6.891 1 97.81 84 GLU A C 1
ATOM 683 O O . GLU A 1 84 ? -8.641 -2.539 -7.477 1 97.81 84 GLU A O 1
ATOM 688 N N . LYS A 1 85 ? -8.227 -4.074 -5.938 1 98.06 85 LYS A N 1
ATOM 689 C CA . LYS A 1 85 ? -7.035 -3.367 -5.465 1 98.06 85 LYS A CA 1
ATOM 690 C C . LYS A 1 85 ? -5.93 -3.398 -6.516 1 98.06 85 LYS A C 1
ATOM 692 O O . LYS A 1 85 ? -5.25 -2.395 -6.734 1 98.06 85 LYS A O 1
ATOM 697 N N . ALA A 1 86 ? -5.762 -4.535 -7.133 1 98.75 86 ALA A N 1
ATOM 698 C CA . ALA A 1 86 ? -4.734 -4.684 -8.164 1 98.75 86 ALA A CA 1
ATOM 699 C C . ALA A 1 86 ? -4.922 -3.658 -9.273 1 98.75 86 ALA A C 1
ATOM 701 O O . ALA A 1 86 ? -3.943 -3.115 -9.797 1 98.75 86 ALA A O 1
ATOM 702 N N . GLN A 1 87 ? -6.133 -3.387 -9.609 1 98.31 87 GLN A N 1
ATOM 703 C CA . GLN A 1 87 ? -6.414 -2.443 -10.688 1 98.31 87 GLN A CA 1
ATOM 704 C C . GLN A 1 87 ? -5.883 -1.053 -10.352 1 98.31 87 GLN A C 1
ATOM 706 O O . GLN A 1 87 ? -5.344 -0.363 -11.219 1 98.31 87 GLN A O 1
ATOM 711 N N . LYS A 1 88 ? -6.004 -0.65 -9.133 1 98.19 88 LYS A N 1
ATOM 712 C CA . LYS A 1 88 ? -5.496 0.651 -8.703 1 98.19 88 LYS A CA 1
ATOM 713 C C . LYS A 1 88 ? -3.973 0.705 -8.797 1 98.19 88 LYS A C 1
ATOM 715 O O . LYS A 1 88 ? -3.406 1.71 -9.227 1 98.19 88 LYS A O 1
ATOM 720 N N . TYR A 1 89 ? -3.344 -0.329 -8.422 1 98.38 89 TYR A N 1
ATOM 721 C CA . TYR A 1 89 ? -1.886 -0.385 -8.445 1 98.38 89 TYR A CA 1
ATOM 722 C C . TYR A 1 89 ? -1.368 -0.5 -9.875 1 98.38 89 TYR A C 1
ATOM 724 O O . TYR A 1 89 ? -0.299 0.023 -10.203 1 98.38 89 TYR A O 1
ATOM 732 N N . ILE A 1 90 ? -2.113 -1.186 -10.734 1 98.38 90 ILE A N 1
ATOM 733 C CA . ILE A 1 90 ? -1.777 -1.236 -12.148 1 98.38 90 ILE A CA 1
ATOM 734 C C . ILE A 1 90 ? -1.827 0.169 -12.742 1 98.38 90 ILE A C 1
ATOM 736 O O . ILE A 1 90 ? -0.906 0.585 -13.445 1 98.38 90 ILE A O 1
ATOM 740 N N . ALA A 1 91 ? -2.875 0.846 -12.445 1 97.75 91 ALA A N 1
ATOM 741 C CA . ALA A 1 91 ? -3.014 2.217 -12.93 1 97.75 91 ALA A CA 1
ATOM 742 C C . ALA A 1 91 ? -1.852 3.086 -12.453 1 97.75 91 ALA A C 1
ATOM 744 O O . ALA A 1 91 ? -1.344 3.918 -13.211 1 97.75 91 ALA A O 1
ATOM 745 N N . TYR A 1 92 ? -1.472 2.908 -11.289 1 96.56 92 TYR A N 1
ATOM 746 C CA . TYR A 1 92 ? -0.347 3.643 -10.719 1 96.56 92 TYR A CA 1
ATOM 747 C C . TYR A 1 92 ? 0.945 3.318 -11.461 1 96.56 92 TYR A C 1
ATOM 749 O O . TYR A 1 92 ? 1.709 4.219 -11.812 1 96.56 92 TYR A O 1
ATOM 757 N N . GLU A 1 93 ? 1.209 2.035 -11.68 1 95.94 93 GLU A N 1
ATOM 758 C CA . GLU A 1 93 ? 2.4 1.629 -12.422 1 95.94 93 GLU A CA 1
ATOM 759 C C . GLU A 1 93 ? 2.43 2.258 -13.812 1 95.94 93 GLU A C 1
ATOM 761 O O . GLU A 1 93 ? 3.477 2.721 -14.266 1 95.94 93 GLU A O 1
ATOM 766 N N . GLU A 1 94 ? 1.336 2.236 -14.406 1 95.75 94 GLU A N 1
ATOM 767 C CA . GLU A 1 94 ? 1.237 2.779 -15.758 1 95.75 94 GLU A CA 1
ATOM 768 C C . GLU A 1 94 ? 1.481 4.285 -15.766 1 95.75 94 GLU A C 1
ATOM 770 O O . GLU A 1 94 ? 2.127 4.809 -16.688 1 95.75 94 GLU A O 1
ATOM 775 N N . LYS A 1 95 ? 0.969 4.941 -14.797 1 94.12 95 LYS A N 1
ATOM 776 C CA . LYS A 1 95 ? 1.215 6.375 -14.68 1 94.12 95 LYS A CA 1
ATOM 777 C C . LYS A 1 95 ? 2.699 6.664 -14.461 1 94.12 95 LYS A C 1
ATOM 779 O O . LYS A 1 95 ? 3.234 7.633 -15 1 94.12 95 LYS A O 1
ATOM 784 N N . GLN A 1 96 ? 3.307 5.867 -13.672 1 92.31 96 GLN A N 1
ATOM 785 C CA . GLN A 1 96 ? 4.73 6.043 -13.406 1 92.31 96 GLN A CA 1
ATOM 786 C C . GLN A 1 96 ? 5.555 5.867 -14.672 1 92.31 96 GLN A C 1
ATOM 788 O O . GLN A 1 96 ? 6.488 6.637 -14.922 1 92.31 96 GLN A O 1
ATOM 793 N N . VAL A 1 97 ? 5.199 4.844 -15.398 1 90.38 97 VAL A N 1
ATOM 794 C CA . VAL A 1 97 ? 5.906 4.578 -16.641 1 90.38 97 VAL A CA 1
ATOM 795 C C . VAL A 1 97 ? 5.719 5.754 -17.609 1 90.38 97 VAL A C 1
ATOM 797 O O . VAL A 1 97 ? 6.676 6.203 -18.234 1 90.38 97 VAL A O 1
ATOM 800 N N . ALA A 1 98 ? 4.523 6.23 -17.656 1 91.25 98 ALA A N 1
ATOM 801 C CA . ALA A 1 98 ? 4.223 7.367 -18.531 1 91.25 98 ALA A CA 1
ATOM 802 C C . ALA A 1 98 ? 5.004 8.609 -18.094 1 91.25 98 ALA A C 1
ATOM 804 O O . ALA A 1 98 ? 5.508 9.352 -18.938 1 91.25 98 ALA A O 1
ATOM 805 N N . ALA A 1 99 ? 5.078 8.852 -16.844 1 89.75 99 ALA A N 1
ATOM 806 C CA . ALA A 1 99 ? 5.797 10 -16.312 1 89.75 99 ALA A CA 1
ATOM 807 C C . ALA A 1 99 ? 7.289 9.906 -16.609 1 89.75 99 ALA A C 1
ATOM 809 O O . ALA A 1 99 ? 7.934 10.914 -16.922 1 89.75 99 ALA A O 1
ATOM 810 N N . GLU A 1 100 ? 7.734 8.758 -16.516 1 88.94 100 GLU A N 1
ATOM 811 C CA . GLU A 1 100 ? 9.156 8.539 -16.781 1 88.94 100 GLU A CA 1
ATOM 812 C C . GLU A 1 100 ? 9.477 8.773 -18.266 1 88.94 100 GLU A C 1
ATOM 814 O O . GLU A 1 100 ? 10.516 9.352 -18.594 1 88.94 100 GLU A O 1
ATOM 819 N N . VAL A 1 101 ? 8.672 8.352 -19.109 1 88.62 101 VAL A N 1
ATOM 820 C CA . VAL A 1 101 ? 8.859 8.539 -20.547 1 88.62 101 VAL A CA 1
ATOM 821 C C . VAL A 1 101 ? 8.82 10.023 -20.891 1 88.62 101 VAL A C 1
ATOM 823 O O . VAL A 1 101 ? 9.633 10.508 -21.688 1 88.62 101 VAL A O 1
ATOM 826 N N . ARG A 1 102 ? 7.953 10.727 -20.25 1 89.06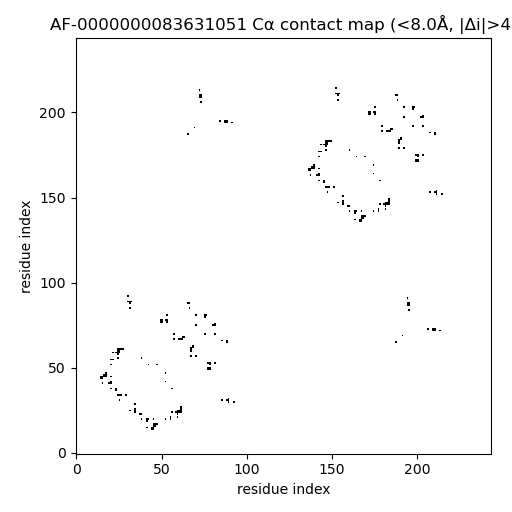 102 ARG A N 1
ATOM 827 C CA . ARG A 1 102 ? 7.828 12.164 -20.469 1 89.06 102 ARG A CA 1
ATOM 828 C C . ARG A 1 102 ? 9.062 12.898 -19.953 1 89.06 102 ARG A C 1
ATOM 830 O O . ARG A 1 102 ? 9.555 13.82 -20.609 1 89.06 102 ARG A O 1
ATOM 837 N N . ARG A 1 103 ? 9.523 12.531 -18.859 1 89.12 103 ARG A N 1
ATOM 838 C CA . ARG A 1 103 ? 10.711 13.148 -18.281 1 89.12 103 ARG A CA 1
ATOM 839 C C . ARG A 1 103 ? 11.938 12.93 -19.156 1 89.12 103 ARG A C 1
ATOM 841 O O . ARG A 1 103 ? 12.742 13.844 -19.344 1 89.12 103 ARG A O 1
ATOM 848 N N . GLN A 1 104 ? 12.031 11.812 -19.656 1 86.5 104 GLN A N 1
ATOM 849 C CA . GLN A 1 104 ? 13.148 11.484 -20.531 1 86.5 104 GLN A CA 1
ATOM 850 C C . GLN A 1 104 ? 13.078 12.273 -21.844 1 86.5 104 GLN A C 1
ATOM 852 O O . GLN A 1 104 ? 14.102 12.758 -22.328 1 86.5 104 GLN A O 1
ATOM 857 N N . LYS A 1 105 ? 11.984 12.453 -22.312 1 86.88 105 LYS A N 1
ATOM 858 C CA . LYS A 1 105 ? 11.797 13.227 -23.531 1 86.88 105 LYS A CA 1
ATOM 859 C C . LYS A 1 105 ? 12.102 14.703 -23.312 1 86.88 105 LYS A C 1
ATOM 861 O O . LYS A 1 105 ? 12.695 15.359 -24.172 1 86.88 105 LYS A O 1
ATOM 866 N N . SER A 1 106 ? 11.641 15.188 -22.188 1 86.31 106 SER A N 1
ATOM 867 C CA . SER A 1 106 ? 11.906 16.578 -21.844 1 86.31 106 SER A CA 1
ATOM 868 C C . SER A 1 106 ? 13.398 16.812 -21.656 1 86.31 106 SER A C 1
ATOM 870 O O . SER A 1 106 ? 13.922 17.875 -22.031 1 86.31 106 SER A O 1
ATOM 872 N N . GLN A 1 107 ? 13.945 15.883 -21.125 1 81.38 107 GLN A N 1
ATOM 873 C CA . GLN A 1 107 ? 15.383 15.984 -20.922 1 81.38 107 GLN A CA 1
ATOM 874 C C . GLN A 1 107 ? 16.125 15.875 -22.25 1 81.38 107 GLN A C 1
ATOM 876 O O . GLN A 1 107 ? 17.156 16.531 -22.453 1 81.38 107 GLN A O 1
ATOM 881 N N . ASP A 1 108 ? 15.609 15.039 -23.062 1 79.38 108 ASP A N 1
ATOM 882 C CA . ASP A 1 108 ? 16.188 14.891 -24.391 1 79.38 108 ASP A CA 1
ATOM 883 C C . ASP A 1 108 ? 15.969 16.141 -25.234 1 79.38 108 ASP A C 1
ATOM 885 O O . ASP A 1 108 ? 16.812 16.5 -26.062 1 79.38 108 ASP A O 1
ATOM 889 N N . GLU A 1 109 ? 14.828 16.656 -25.031 1 69.81 109 GLU A N 1
ATOM 890 C CA . GLU A 1 109 ? 14.508 17.875 -25.766 1 69.81 109 GLU A CA 1
ATOM 891 C C . GLU A 1 109 ? 15.219 19.094 -25.172 1 69.81 109 GLU A C 1
ATOM 893 O O . GLU A 1 109 ? 15.461 20.078 -25.859 1 69.81 109 GLU A O 1
ATOM 898 N N . ALA A 1 110 ? 15.336 19.062 -23.859 1 61.62 110 ALA A N 1
ATOM 899 C CA . ALA A 1 110 ? 16.109 20.141 -23.266 1 61.62 110 ALA A CA 1
ATOM 900 C C . ALA A 1 110 ? 17.578 20.078 -23.688 1 61.62 110 ALA A C 1
ATOM 902 O O . ALA A 1 110 ? 18.359 20.969 -23.375 1 61.62 110 ALA A O 1
ATOM 903 N N . GLY A 1 111 ? 17.844 19.359 -24.75 1 54.16 111 GLY A N 1
ATOM 904 C CA . GLY A 1 111 ? 19.125 19.266 -25.406 1 54.16 111 GLY A CA 1
ATOM 905 C C . GLY A 1 111 ? 20.109 20.344 -24.969 1 54.16 111 GLY A C 1
ATOM 906 O O . GLY A 1 111 ? 19.719 21.312 -24.328 1 54.16 111 GLY A O 1
ATOM 907 N N . PRO A 1 112 ? 21.453 20.062 -25.062 1 55.97 112 PRO A N 1
ATOM 908 C CA . PRO A 1 112 ? 22.516 21.031 -24.797 1 55.97 112 PRO A CA 1
ATOM 909 C C . PRO A 1 112 ? 22.172 22.438 -25.297 1 55.97 112 PRO A C 1
ATOM 911 O O . PRO A 1 112 ? 21.641 22.594 -26.391 1 55.97 112 PRO A O 1
ATOM 914 N N . SER A 1 113 ? 21.516 23.203 -24.531 1 50.69 113 SER A N 1
ATOM 915 C CA . SER A 1 113 ? 21.484 24.609 -24.938 1 50.69 113 SER A CA 1
ATOM 916 C C . SER A 1 113 ? 22.719 24.984 -25.75 1 50.69 113 SER A C 1
ATOM 918 O O . SER A 1 113 ? 23.812 24.516 -25.453 1 50.69 113 SER A O 1
ATOM 920 N N . ARG A 1 114 ? 22.625 25.391 -26.984 1 47.12 114 ARG A N 1
ATOM 921 C CA . ARG A 1 114 ? 23.594 25.953 -27.922 1 47.12 114 ARG A CA 1
ATOM 922 C C . ARG A 1 114 ? 24.438 27.016 -27.234 1 47.12 114 ARG A C 1
ATOM 924 O O . ARG A 1 114 ? 23.922 28.047 -26.812 1 47.12 114 ARG A O 1
ATOM 931 N N . ARG A 1 115 ? 25.344 26.734 -26.328 1 46.88 115 ARG A N 1
ATOM 932 C CA . ARG A 1 115 ? 26.406 27.734 -26.234 1 46.88 115 ARG A CA 1
ATOM 933 C C . ARG A 1 115 ? 26.859 28.188 -27.625 1 46.88 115 ARG A C 1
ATOM 935 O O . ARG A 1 115 ? 27.562 27.453 -28.312 1 46.88 115 ARG A O 1
ATOM 942 N N . GLY A 1 116 ? 25.922 28.578 -28.469 1 43.59 116 GLY A N 1
ATOM 943 C CA . GLY A 1 116 ? 26.375 29.375 -29.609 1 43.59 116 GLY A CA 1
ATOM 944 C C . GLY A 1 116 ? 27.469 30.359 -29.234 1 43.59 116 GLY A C 1
ATOM 945 O O . GLY A 1 116 ? 27.234 31.266 -28.438 1 43.59 116 GLY A O 1
ATOM 946 N N . GLY A 1 117 ? 28.625 29.828 -28.984 1 42.62 117 GLY A N 1
ATOM 947 C CA . GLY A 1 117 ? 29.812 30.656 -29.125 1 42.62 117 GLY A CA 1
ATOM 948 C C . GLY A 1 117 ? 29.734 31.594 -30.312 1 42.62 117 GLY A C 1
ATOM 949 O O . GLY A 1 117 ? 29.531 31.156 -31.453 1 42.62 117 GLY A O 1
ATOM 950 N N . ASP A 1 118 ? 29.094 32.656 -30.203 1 41.34 118 ASP A N 1
ATOM 951 C CA . ASP A 1 118 ? 29.359 33.812 -31.062 1 41.34 118 ASP A CA 1
ATOM 952 C C . ASP A 1 118 ? 30.859 34.031 -31.25 1 41.34 118 ASP A C 1
ATOM 954 O O . ASP A 1 118 ? 31.562 34.375 -30.297 1 41.34 118 ASP A O 1
ATOM 958 N N . LYS A 1 119 ? 31.625 33.156 -31.922 1 44.56 119 LYS A N 1
ATOM 959 C CA . LYS A 1 119 ? 32.906 33.5 -32.5 1 44.56 119 LYS A CA 1
ATOM 960 C C . LYS A 1 119 ? 32.844 34.906 -33.125 1 44.56 119 LYS A C 1
ATOM 962 O O . LYS A 1 119 ? 32.031 35.156 -34 1 44.56 119 LYS A O 1
ATOM 967 N N . ARG A 1 120 ? 33.156 35.875 -32.375 1 39.12 120 ARG A N 1
ATOM 968 C CA . ARG A 1 120 ? 33.531 37.188 -32.906 1 39.12 120 ARG A CA 1
ATOM 969 C C . ARG A 1 120 ? 34.438 37.031 -34.094 1 39.12 120 ARG A C 1
ATOM 971 O O . ARG A 1 120 ? 35.406 36.281 -34.062 1 39.12 120 ARG A O 1
ATOM 978 N N . LYS A 1 121 ? 33.938 37.062 -35.25 1 44.72 121 LYS A N 1
ATOM 979 C CA . LYS A 1 121 ? 34.719 37.375 -36.438 1 44.72 121 LYS A CA 1
ATOM 980 C C . LYS A 1 121 ? 35.781 38.438 -36.188 1 44.72 121 LYS A C 1
ATOM 982 O O . LYS A 1 121 ? 35.438 39.594 -35.938 1 44.72 121 LYS A O 1
ATOM 987 N N . GLU A 1 122 ? 36.938 38.094 -35.406 1 30.17 122 GLU A N 1
ATOM 988 C CA . GLU A 1 122 ? 38.062 38.844 -35.938 1 30.17 122 GLU A CA 1
ATOM 989 C C . GLU A 1 122 ? 38.469 38.281 -37.312 1 30.17 122 GLU A C 1
ATOM 991 O O . GLU A 1 122 ? 38.344 37.094 -37.562 1 30.17 122 GLU A O 1
ATOM 996 N N . CYS B 1 1 ? 2.771 52.938 47.375 1 34.19 1 CYS B N 1
ATOM 997 C CA . CYS B 1 1 ? 2.344 51.562 47.094 1 34.19 1 CYS B CA 1
ATOM 998 C C . CYS B 1 1 ? 1.696 51.5 45.719 1 34.19 1 CYS B C 1
ATOM 1000 O O . CYS B 1 1 ? 0.551 51.906 45.531 1 34.19 1 CYS B O 1
ATOM 1002 N N . ARG B 1 2 ? 2.418 51.75 44.562 1 41.12 2 ARG B N 1
ATOM 1003 C CA . ARG B 1 2 ? 1.955 51.594 43.188 1 41.12 2 ARG B CA 1
ATOM 1004 C C . ARG B 1 2 ? 1.378 50.188 42.969 1 41.12 2 ARG B C 1
ATOM 1006 O O . ARG B 1 2 ? 1.98 49.188 43.344 1 41.12 2 ARG B O 1
ATOM 1013 N N . LEU B 1 3 ? 0.023 50.062 42.969 1 39.75 3 LEU B N 1
ATOM 1014 C CA . LEU B 1 3 ? -0.715 48.875 42.594 1 39.75 3 LEU B CA 1
ATOM 1015 C C . LEU B 1 3 ? -0.14 48.281 41.312 1 39.75 3 LEU B C 1
ATOM 1017 O O . LEU B 1 3 ? -0.126 48.906 40.25 1 39.75 3 LEU B O 1
ATOM 1021 N N . PHE B 1 4 ? 0.976 47.5 41.312 1 46.47 4 PHE B N 1
ATOM 1022 C CA . PHE B 1 4 ? 1.379 46.625 40.219 1 46.47 4 PHE B CA 1
ATOM 1023 C C . PHE B 1 4 ? 0.182 45.844 39.688 1 46.47 4 PHE B C 1
ATOM 1025 O O . PHE B 1 4 ? -0.31 44.938 40.344 1 46.47 4 PHE B O 1
ATOM 1032 N N . THR B 1 5 ? -0.767 46.438 39 1 43.72 5 THR B N 1
ATOM 1033 C CA . THR B 1 5 ? -1.74 45.656 38.25 1 43.72 5 THR B CA 1
ATOM 1034 C C . THR B 1 5 ? -1.045 44.594 37.438 1 43.72 5 THR B C 1
ATOM 1036 O O . THR B 1 5 ? -0.236 44.906 36.531 1 43.72 5 THR B O 1
ATOM 1039 N N . THR B 1 6 ? -0.665 43.438 37.938 1 44.84 6 THR B N 1
ATOM 1040 C CA . THR B 1 6 ? -0.332 42.25 37.156 1 44.84 6 THR B CA 1
ATOM 1041 C C . THR B 1 6 ? -1.294 42.094 36 1 44.84 6 THR B C 1
ATOM 1043 O O . THR B 1 6 ? -2.492 41.875 36.188 1 44.84 6 THR B O 1
ATOM 1046 N N . HIS B 1 7 ? -1.187 42.906 34.969 1 47.66 7 HIS B N 1
ATOM 1047 C CA . HIS B 1 7 ? -1.816 42.5 33.719 1 47.66 7 HIS B CA 1
ATOM 1048 C C . HIS B 1 7 ? -1.653 41 33.469 1 47.66 7 HIS B C 1
ATOM 1050 O O . HIS B 1 7 ? -0.542 40.531 33.219 1 47.66 7 HIS B O 1
ATOM 1056 N N . PHE B 1 8 ? -2.332 40.188 34.219 1 46.22 8 PHE B N 1
ATOM 1057 C CA . PHE B 1 8 ? -2.488 38.812 33.719 1 46.22 8 PHE B CA 1
ATOM 1058 C C . PHE B 1 8 ? -2.613 38.812 32.219 1 46.22 8 PHE B C 1
ATOM 1060 O O . PHE B 1 8 ? -3.639 39.219 31.656 1 46.22 8 PHE B O 1
ATOM 1067 N N . THR B 1 9 ? -1.691 39.25 31.438 1 42.94 9 THR B N 1
ATOM 1068 C CA . THR B 1 9 ? -1.749 38.812 30.047 1 42.94 9 THR B CA 1
ATOM 1069 C C . THR B 1 9 ? -2.236 37.375 29.938 1 42.94 9 THR B C 1
ATOM 1071 O O . THR B 1 9 ? -1.519 36.438 30.297 1 42.94 9 THR B O 1
ATOM 1074 N N . ALA B 1 10 ? -3.436 37.031 30.297 1 43.16 10 ALA B N 1
ATOM 1075 C CA . ALA B 1 10 ? -3.998 35.781 29.797 1 43.16 10 ALA B CA 1
ATOM 1076 C C . ALA B 1 10 ? -3.48 35.469 28.391 1 43.16 10 ALA B C 1
ATOM 1078 O O . ALA B 1 10 ? -3.783 36.188 27.438 1 43.16 10 ALA B O 1
ATOM 1079 N N . SER B 1 11 ? -2.311 35.219 28.188 1 46.34 11 SER B N 1
ATOM 1080 C CA . SER B 1 11 ? -1.981 34.562 26.906 1 46.34 11 SER B CA 1
ATOM 1081 C C . SER B 1 11 ? -3.166 33.781 26.375 1 46.34 11 SER B C 1
ATOM 1083 O O . SER B 1 11 ? -3.527 32.75 26.938 1 46.34 11 SER B O 1
ATOM 1085 N N . ARG B 1 12 ? -4.266 34.344 26.125 1 46.12 12 ARG B N 1
ATOM 1086 C CA . ARG B 1 12 ? -5.371 33.656 25.469 1 46.12 12 ARG B CA 1
ATOM 1087 C C . ARG B 1 12 ? -4.859 32.625 24.469 1 46.12 12 ARG B C 1
ATOM 1089 O O . ARG B 1 12 ? -4.125 32.969 23.547 1 46.12 12 ARG B O 1
ATOM 1096 N N . HIS B 1 13 ? -4.758 31.391 24.859 1 51.81 13 HIS B N 1
ATOM 1097 C CA . HIS B 1 13 ? -4.586 30.312 23.906 1 51.81 13 HIS B CA 1
ATOM 1098 C C . HIS B 1 13 ? -5.324 30.609 22.594 1 51.81 13 HIS B C 1
ATOM 1100 O O . HIS B 1 13 ? -6.559 30.656 22.578 1 51.81 13 HIS B O 1
ATOM 1106 N N . GLN B 1 14 ? -4.883 31.625 21.891 1 56.28 14 GLN B N 1
ATOM 1107 C CA . GLN B 1 14 ? -5.496 31.797 20.578 1 56.28 14 GLN B CA 1
ATOM 1108 C C . GLN B 1 14 ? -5.93 30.453 20 1 56.28 14 GLN B C 1
ATOM 1110 O O . GLN B 1 14 ? -5.184 29.469 20.062 1 56.28 14 GLN B O 1
ATOM 1115 N N . PRO B 1 15 ? -7.242 30.266 19.828 1 60.91 15 PRO B N 1
ATOM 1116 C CA . PRO B 1 15 ? -7.695 29.016 19.203 1 60.91 15 PRO B CA 1
ATOM 1117 C C . PRO B 1 15 ? -6.805 28.578 18.047 1 60.91 15 PRO B C 1
ATOM 1119 O O . PRO B 1 15 ? -6.352 29.406 17.25 1 60.91 15 PRO B O 1
ATOM 1122 N N . LYS B 1 16 ? -6.18 27.469 18.234 1 77.69 16 LYS B N 1
ATOM 1123 C CA . LYS B 1 16 ? -5.402 26.906 17.125 1 77.69 16 LYS B CA 1
ATOM 1124 C C . LYS B 1 16 ? -6.23 26.859 15.852 1 77.69 16 LYS B C 1
ATOM 1126 O O . LYS B 1 16 ? -7.441 26.656 15.898 1 77.69 16 LYS B O 1
ATOM 1131 N N . THR B 1 17 ? -5.781 27.344 14.828 1 89.19 17 THR B N 1
ATOM 1132 C CA . THR B 1 17 ? -6.398 27.422 13.508 1 89.19 17 THR B CA 1
ATOM 1133 C C . THR B 1 17 ? -5.973 26.234 12.648 1 89.19 17 THR B C 1
ATOM 1135 O O . THR B 1 17 ? -5.16 25.406 13.07 1 89.19 17 THR B O 1
ATOM 1138 N N . GLU B 1 18 ? -6.582 26.094 11.586 1 91.75 18 GLU B N 1
ATOM 1139 C CA . GLU B 1 18 ? -6.215 25.094 10.602 1 91.75 18 GLU B CA 1
ATOM 1140 C C . GLU B 1 18 ? -4.734 25.172 10.242 1 91.75 18 GLU B C 1
ATOM 1142 O O . GLU B 1 18 ? -4.102 24.172 9.922 1 91.75 18 GLU B O 1
ATOM 1147 N N . ALA B 1 19 ? -4.223 26.344 10.406 1 91.69 19 ALA B N 1
ATOM 1148 C CA . ALA B 1 19 ? -2.799 26.547 10.148 1 91.69 19 ALA B CA 1
ATOM 1149 C C . ALA B 1 19 ? -1.953 25.703 11.102 1 91.69 19 ALA B C 1
ATOM 1151 O O . ALA B 1 19 ? -0.897 25.188 10.719 1 91.69 19 ALA B O 1
ATOM 1152 N N . ALA B 1 20 ? -2.412 25.625 12.281 1 93.06 20 ALA B N 1
ATOM 1153 C CA . ALA B 1 20 ? -1.7 24.828 13.273 1 93.06 20 ALA B CA 1
ATOM 1154 C C . ALA B 1 20 ? -1.681 23.344 12.867 1 93.06 20 ALA B C 1
ATOM 1156 O O . ALA B 1 20 ? -0.686 22.656 13.086 1 93.06 20 ALA B O 1
ATOM 1157 N N . LEU B 1 21 ? -2.736 22.812 12.266 1 95.62 21 LEU B N 1
ATOM 1158 C CA . LEU B 1 21 ? -2.799 21.422 11.797 1 95.62 21 LEU B CA 1
ATOM 1159 C C . LEU B 1 21 ? -1.924 21.234 10.562 1 95.62 21 LEU B C 1
ATOM 1161 O O . LEU B 1 21 ? -1.268 20.203 10.406 1 95.62 21 LEU B O 1
ATOM 1165 N N . GLU B 1 22 ? -1.908 22.203 9.734 1 95.88 22 GLU B N 1
ATOM 1166 C CA . GLU B 1 22 ? -1.127 22.156 8.5 1 95.88 22 GLU B CA 1
ATOM 1167 C C . GLU B 1 22 ? 0.365 22.031 8.797 1 95.88 22 GLU B C 1
ATOM 1169 O O . GLU B 1 22 ? 1.106 21.406 8.031 1 95.88 22 GLU B O 1
ATOM 1174 N N . ALA B 1 23 ? 0.75 22.562 9.898 1 96.19 23 ALA B N 1
ATOM 1175 C CA . ALA B 1 23 ? 2.164 22.578 10.273 1 96.19 23 ALA B CA 1
ATOM 1176 C C . ALA B 1 23 ? 2.613 21.203 10.766 1 96.19 23 ALA B C 1
ATOM 1178 O O . ALA B 1 23 ? 3.812 20.938 10.875 1 96.19 23 ALA B O 1
ATOM 1179 N N . ILE B 1 24 ? 1.633 20.375 11.102 1 97.44 24 ILE B N 1
ATOM 1180 C CA . ILE B 1 24 ? 1.97 19.047 11.594 1 97.44 24 ILE B CA 1
ATOM 1181 C C . ILE B 1 24 ? 2.188 18.094 10.414 1 97.44 24 ILE B C 1
ATOM 1183 O O . ILE B 1 24 ? 1.225 17.609 9.812 1 97.44 24 ILE B O 1
ATOM 1187 N N . VAL B 1 25 ? 3.488 17.797 10.117 1 97.88 25 VAL B N 1
ATOM 1188 C CA . VAL B 1 25 ? 3.881 16.891 9.047 1 97.88 25 VAL B CA 1
ATOM 1189 C C . VAL B 1 25 ? 4.684 15.727 9.625 1 97.88 25 VAL B C 1
ATOM 1191 O O . VAL B 1 25 ? 5.398 15.891 10.617 1 97.88 25 VAL B O 1
ATOM 1194 N N . GLN B 1 26 ? 4.57 14.625 9 1 98.56 26 GLN B N 1
ATOM 1195 C CA . GLN B 1 26 ? 5.312 13.461 9.469 1 98.56 26 GLN B CA 1
ATOM 1196 C C . GLN B 1 26 ? 6.812 13.641 9.242 1 98.56 26 GLN B C 1
ATOM 1198 O O . GLN B 1 26 ? 7.246 13.898 8.117 1 98.56 26 GLN B O 1
ATOM 1203 N N . ARG B 1 27 ? 7.535 13.484 10.297 1 96.88 27 ARG B N 1
ATOM 1204 C CA . ARG B 1 27 ? 8.984 13.617 10.203 1 96.88 27 ARG B CA 1
ATOM 1205 C C . ARG B 1 27 ? 9.609 12.398 9.531 1 96.88 27 ARG B C 1
ATOM 1207 O O . ARG B 1 27 ? 8.953 11.359 9.398 1 96.88 27 ARG B O 1
ATOM 1214 N N . GLU B 1 28 ? 10.867 12.43 9.094 1 93.94 28 GLU B N 1
ATOM 1215 C CA . GLU B 1 28 ? 11.57 11.445 8.273 1 93.94 28 GLU B CA 1
ATOM 1216 C C . GLU B 1 28 ? 11.602 10.086 8.953 1 93.94 28 GLU B C 1
ATOM 1218 O O . GLU B 1 28 ? 11.422 9.055 8.297 1 93.94 28 GLU B O 1
ATOM 1223 N N . VAL B 1 29 ? 11.75 10.055 10.18 1 92.19 29 VAL B N 1
ATOM 1224 C CA . VAL B 1 29 ? 11.883 8.766 10.852 1 92.19 29 VAL B CA 1
ATOM 1225 C C . VAL B 1 29 ? 10.766 8.594 11.875 1 92.19 29 VAL B C 1
ATOM 1227 O O . VAL B 1 29 ? 10.828 7.715 12.734 1 92.19 29 VAL B O 1
ATOM 1230 N N . GLU B 1 30 ? 9.812 9.328 11.742 1 97.38 30 GLU B N 1
ATOM 1231 C CA . GLU B 1 30 ? 8.711 9.266 12.703 1 97.38 30 GLU B CA 1
ATOM 1232 C C . GLU B 1 30 ? 7.758 8.125 12.367 1 97.38 30 GLU B C 1
ATOM 1234 O O . GLU B 1 30 ? 7.246 8.039 11.25 1 97.38 30 GLU B O 1
ATOM 1239 N N . PRO B 1 31 ? 7.508 7.227 13.344 1 97.75 31 PRO B N 1
ATOM 1240 C CA . PRO B 1 31 ? 6.488 6.199 13.117 1 97.75 31 PRO B CA 1
ATOM 1241 C C . PRO B 1 31 ? 5.113 6.789 12.805 1 97.75 31 PRO B C 1
ATOM 1243 O O . PRO B 1 31 ? 4.758 7.848 13.336 1 97.75 31 PRO B O 1
ATOM 1246 N N . LEU B 1 32 ? 4.379 6.145 12.023 1 98.5 32 LEU B N 1
ATOM 1247 C CA . LEU B 1 32 ? 3.045 6.586 11.633 1 98.5 32 LEU B CA 1
ATOM 1248 C C . LEU B 1 32 ? 2.17 6.844 12.852 1 98.5 32 LEU B C 1
ATOM 1250 O O . LEU B 1 32 ? 1.438 7.836 12.898 1 98.5 32 LEU B O 1
ATOM 1254 N N . ARG B 1 33 ? 2.289 5.973 13.797 1 98.56 33 ARG B N 1
ATOM 1255 C CA . ARG B 1 33 ? 1.491 6.102 15.016 1 98.56 33 ARG B CA 1
ATOM 1256 C C . ARG B 1 33 ? 1.746 7.441 15.695 1 98.56 33 ARG B C 1
ATOM 1258 O O . ARG B 1 33 ? 0.804 8.125 16.109 1 98.56 33 ARG B O 1
ATOM 1265 N N . THR B 1 34 ? 2.996 7.777 15.805 1 98.5 34 THR B N 1
ATOM 1266 C CA . THR B 1 34 ? 3.383 9 16.5 1 98.5 34 THR B CA 1
ATOM 1267 C C . THR B 1 34 ? 2.885 10.234 15.734 1 98.5 34 THR B C 1
ATOM 1269 O O . THR B 1 34 ? 2.375 11.18 16.344 1 98.5 34 THR B O 1
ATOM 1272 N N . TYR B 1 35 ? 3.014 10.188 14.461 1 98.56 35 TYR B N 1
ATOM 1273 C CA . TYR B 1 35 ? 2.51 11.273 13.633 1 98.56 35 TYR B CA 1
ATOM 1274 C C . TYR B 1 35 ? 1.016 11.477 13.844 1 98.56 35 TYR B C 1
ATOM 1276 O O . TYR B 1 35 ? 0.562 12.602 14.078 1 98.56 35 TYR B O 1
ATOM 1284 N N . LEU B 1 36 ? 0.255 10.406 13.828 1 98.69 36 LEU B N 1
ATOM 1285 C CA . LEU B 1 36 ? -1.195 10.492 13.961 1 98.69 36 LEU B CA 1
ATOM 1286 C C . LEU B 1 36 ? -1.588 10.977 15.352 1 98.69 36 LEU B C 1
ATOM 1288 O O . LEU B 1 36 ? -2.559 11.719 15.508 1 98.69 36 LEU B O 1
ATOM 1292 N N . GLU B 1 37 ? -0.808 10.562 16.266 1 98.44 37 GLU B N 1
ATOM 1293 C CA . GLU B 1 37 ? -1.072 11.008 17.625 1 98.44 37 GLU B CA 1
ATOM 1294 C C . GLU B 1 37 ? -0.862 12.508 17.781 1 98.44 37 GLU B C 1
ATOM 1296 O O . GLU B 1 37 ? -1.676 13.195 18.391 1 98.44 37 GLU B O 1
ATOM 1301 N N . ARG B 1 38 ? 0.211 13.031 17.234 1 98.06 38 ARG B N 1
ATOM 1302 C CA . ARG B 1 38 ? 0.471 14.469 17.266 1 98.06 38 ARG B CA 1
ATOM 1303 C C . ARG B 1 38 ? -0.643 15.242 16.578 1 98.06 38 ARG B C 1
ATOM 1305 O O . ARG B 1 38 ? -1.143 16.234 17.109 1 98.06 38 ARG B O 1
ATOM 1312 N N . PHE B 1 39 ? -1.063 14.75 15.422 1 98.06 39 PHE B N 1
ATOM 1313 C CA . PHE B 1 39 ? -2.115 15.422 14.664 1 98.06 39 PHE B CA 1
ATOM 1314 C C . PHE B 1 39 ? -3.422 15.43 15.445 1 98.06 39 PHE B C 1
ATOM 1316 O O . PHE B 1 39 ? -4.07 16.469 15.57 1 98.06 39 PHE B O 1
ATOM 1323 N N . ASN B 1 40 ? -3.748 14.266 15.992 1 97.44 40 ASN B N 1
ATOM 1324 C CA . ASN B 1 40 ? -5.016 14.133 16.703 1 97.44 40 ASN B CA 1
ATOM 1325 C C . ASN B 1 40 ? -5.051 15.008 17.953 1 97.44 40 ASN B C 1
ATOM 1327 O O . ASN B 1 40 ? -6.09 15.586 18.281 1 97.44 40 ASN B O 1
ATOM 1331 N N . LYS B 1 41 ? -3.936 15.102 18.625 1 96.44 41 LYS B N 1
ATOM 1332 C CA . LYS B 1 41 ? -3.85 15.945 19.812 1 96.44 41 LYS B CA 1
ATOM 1333 C C . LYS B 1 41 ? -4.125 17.406 19.469 1 96.44 41 LYS B C 1
ATOM 1335 O O . LYS B 1 41 ? -4.859 18.094 20.172 1 96.44 41 LYS B O 1
ATOM 1340 N N . ALA B 1 42 ? -3.617 17.859 18.391 1 95.56 42 ALA B N 1
ATOM 1341 C CA . ALA B 1 42 ? -3.82 19.234 17.938 1 95.56 42 ALA B CA 1
ATOM 1342 C C . ALA B 1 42 ? -5.238 19.438 17.406 1 95.56 42 ALA B C 1
ATOM 1344 O O . ALA B 1 42 ? -5.848 20.484 17.625 1 95.56 42 ALA B O 1
ATOM 1345 N N . ALA B 1 43 ? -5.746 18.406 16.75 1 95.62 43 ALA B N 1
ATOM 1346 C CA . ALA B 1 43 ? -7.027 18.516 16.047 1 95.62 43 ALA B CA 1
ATOM 1347 C C . ALA B 1 43 ? -8.172 18.719 17.047 1 95.62 43 ALA B C 1
ATOM 1349 O O . ALA B 1 43 ? -9.203 19.281 16.703 1 95.62 43 ALA B O 1
ATOM 1350 N N . VAL B 1 44 ? -7.941 18.266 18.219 1 93.56 44 VAL B N 1
ATOM 1351 C CA . VAL B 1 44 ? -8.969 18.375 19.234 1 93.56 44 VAL B CA 1
ATOM 1352 C C . VAL B 1 44 ? -9.234 19.859 19.531 1 93.56 44 VAL B C 1
ATOM 1354 O O . VAL B 1 44 ? -10.359 20.234 19.859 1 93.56 44 VAL B O 1
ATOM 1357 N N . GLU B 1 45 ? -8.297 20.688 19.312 1 92.12 45 GLU B N 1
ATOM 1358 C CA . GLU B 1 45 ? -8.383 22.094 19.703 1 92.12 45 GLU B CA 1
ATOM 1359 C C . GLU B 1 45 ? -8.711 22.984 18.516 1 92.12 45 GLU B C 1
ATOM 1361 O O . GLU B 1 45 ? -8.82 24.203 18.641 1 92.12 45 GLU B O 1
ATOM 1366 N N . VAL B 1 46 ? -8.875 22.375 17.375 1 93.75 46 VAL B N 1
ATOM 1367 C CA . VAL B 1 46 ? -9.094 23.141 16.156 1 93.75 46 VAL B CA 1
ATOM 1368 C C . VAL B 1 46 ? -10.492 22.859 15.617 1 93.75 46 VAL B C 1
ATOM 1370 O O . VAL B 1 46 ? -10.891 21.703 15.477 1 93.75 46 VAL B O 1
ATOM 1373 N N . LYS B 1 47 ? -11.219 23.969 15.477 1 90.75 47 LYS B N 1
ATOM 1374 C CA . LYS B 1 47 ? -12.523 23.812 14.844 1 90.75 47 LYS B CA 1
ATOM 1375 C C . LYS B 1 47 ? -12.383 23.656 13.336 1 90.75 47 LYS B C 1
ATOM 1377 O O . LYS B 1 47 ? -12.086 24.625 12.633 1 90.75 47 LYS B O 1
ATOM 1382 N N . THR B 1 48 ? -12.57 22.484 12.836 1 93.31 48 THR B N 1
ATOM 1383 C CA . THR B 1 48 ? -12.484 22.141 11.422 1 93.31 48 THR B CA 1
ATOM 1384 C C . THR B 1 48 ? -13.289 20.875 11.117 1 93.31 48 THR B C 1
ATOM 1386 O O . THR B 1 48 ? -13.789 20.219 12.031 1 93.31 48 THR B O 1
ATOM 1389 N N . ASP B 1 49 ? -13.539 20.656 9.859 1 94.62 49 ASP B N 1
ATOM 1390 C CA . ASP B 1 49 ? -14.352 19.484 9.516 1 94.62 49 ASP B CA 1
ATOM 1391 C C . ASP B 1 49 ? -13.477 18.312 9.094 1 94.62 49 ASP B C 1
ATOM 1393 O O . ASP B 1 49 ? -12.258 18.453 8.984 1 94.62 49 ASP B O 1
ATOM 1397 N N . ASP B 1 50 ? -14.078 17.156 8.914 1 96.5 50 ASP B N 1
ATOM 1398 C CA . ASP B 1 50 ? -13.367 15.906 8.648 1 96.5 50 ASP B CA 1
ATOM 1399 C C . ASP B 1 50 ? -12.695 15.93 7.277 1 96.5 50 ASP B C 1
ATOM 1401 O O . ASP B 1 50 ? -11.633 15.336 7.09 1 96.5 50 ASP B O 1
ATOM 1405 N N . ARG B 1 51 ? -13.328 16.609 6.406 1 96.75 51 ARG B N 1
ATOM 1406 C CA . ARG B 1 51 ? -12.742 16.719 5.074 1 96.75 51 ARG B CA 1
ATOM 1407 C C . ARG B 1 51 ? -11.406 17.453 5.117 1 96.75 51 ARG B C 1
ATOM 1409 O O . ARG B 1 51 ? -10.43 17.016 4.516 1 96.75 51 ARG B O 1
ATOM 1416 N N . MET B 1 52 ? -11.383 18.469 5.832 1 97.12 52 MET B N 1
ATOM 1417 C CA . MET B 1 52 ? -10.156 19.25 5.984 1 97.12 52 MET B CA 1
ATOM 1418 C C . MET B 1 52 ? -9.109 18.469 6.773 1 97.12 52 MET B C 1
ATOM 1420 O O . MET B 1 52 ? -7.93 18.469 6.422 1 97.12 52 MET B O 1
ATOM 1424 N N . LYS B 1 53 ? -9.484 17.812 7.766 1 97.88 53 LYS B N 1
ATOM 1425 C CA . LYS B 1 53 ? -8.562 16.984 8.531 1 97.88 53 LYS B CA 1
ATOM 1426 C C . LYS B 1 53 ? -7.914 15.93 7.648 1 97.88 53 LYS B C 1
ATOM 1428 O O . LYS B 1 53 ? -6.695 15.734 7.691 1 97.88 53 LYS B O 1
ATOM 1433 N N . LEU B 1 54 ? -8.711 15.281 6.844 1 98.31 54 LEU B N 1
ATOM 1434 C CA . LEU B 1 54 ? -8.195 14.258 5.949 1 98.31 54 LEU B CA 1
ATOM 1435 C C . LEU B 1 54 ? -7.18 14.844 4.973 1 98.31 54 LEU B C 1
ATOM 1437 O O . LEU B 1 54 ? -6.121 14.258 4.742 1 98.31 54 LEU B O 1
ATOM 1441 N N . TYR B 1 55 ? -7.57 15.938 4.457 1 97.69 55 TYR B N 1
ATOM 1442 C CA . TYR B 1 55 ? -6.691 16.625 3.512 1 97.69 55 TYR B CA 1
ATOM 1443 C C . TYR B 1 55 ? -5.336 16.922 4.141 1 97.69 55 TYR B C 1
ATOM 1445 O O . TYR B 1 55 ? -4.293 16.625 3.549 1 97.69 55 TYR B O 1
ATOM 1453 N N . LEU B 1 56 ? -5.316 17.422 5.297 1 97.94 56 LEU B N 1
ATOM 1454 C CA . LEU B 1 56 ? -4.082 17.828 5.961 1 97.94 56 LEU B CA 1
ATOM 1455 C C . LEU B 1 56 ? -3.291 16.609 6.43 1 97.94 56 LEU B C 1
ATOM 1457 O O . LEU B 1 56 ? -2.059 16.625 6.387 1 97.94 56 LEU B O 1
ATOM 1461 N N . LEU B 1 57 ? -3.986 15.594 6.883 1 98.38 57 LEU B N 1
ATOM 1462 C CA . LEU B 1 57 ? -3.338 14.344 7.25 1 98.38 57 LEU B CA 1
ATOM 1463 C C . LEU B 1 57 ? -2.596 13.742 6.059 1 98.38 57 LEU B C 1
ATOM 1465 O O . LEU B 1 57 ? -1.435 13.352 6.18 1 98.38 57 LEU B O 1
ATOM 1469 N N . ASP B 1 58 ? -3.248 13.719 5.008 1 98.06 58 ASP B N 1
ATOM 1470 C CA . ASP B 1 58 ? -2.697 13.133 3.789 1 98.06 58 ASP B CA 1
ATOM 1471 C C . ASP B 1 58 ? -1.476 13.914 3.309 1 98.06 58 ASP B C 1
ATOM 1473 O O . ASP B 1 58 ? -0.428 13.328 3.029 1 98.06 58 ASP B O 1
ATOM 1477 N N . ARG B 1 59 ? -1.644 15.133 3.27 1 97.19 59 ARG B N 1
ATOM 1478 C CA . ARG B 1 59 ? -0.567 16 2.797 1 97.19 59 ARG B CA 1
ATOM 1479 C C . ARG B 1 59 ? 0.638 15.93 3.73 1 97.19 59 ARG B C 1
ATOM 1481 O O . ARG B 1 59 ? 1.775 16.125 3.299 1 97.19 59 ARG B O 1
ATOM 1488 N N . GLY B 1 60 ? 0.366 15.68 4.938 1 98.31 60 GLY B N 1
ATOM 1489 C CA . GLY B 1 60 ? 1.422 15.688 5.938 1 98.31 60 GLY B CA 1
ATOM 1490 C C . GLY B 1 60 ? 2.166 14.375 6.027 1 98.31 60 GLY B C 1
ATOM 1491 O O . GLY B 1 60 ? 3.16 14.266 6.75 1 98.31 60 GLY B O 1
ATOM 1492 N N . LEU B 1 61 ? 1.732 13.367 5.273 1 98.44 61 LEU B N 1
ATOM 1493 C CA . LEU B 1 61 ? 2.393 12.07 5.297 1 98.44 61 LEU B CA 1
ATOM 1494 C C . LEU B 1 61 ? 3.797 12.156 4.711 1 98.44 61 LEU B C 1
ATOM 1496 O O . LEU B 1 61 ? 4.047 12.961 3.807 1 98.44 61 LEU B O 1
ATOM 1500 N N . ARG B 1 62 ? 4.656 11.289 5.223 1 97.25 62 ARG B N 1
ATOM 1501 C CA . ARG B 1 62 ? 6.008 11.203 4.684 1 97.25 62 ARG B CA 1
ATOM 1502 C C . ARG B 1 62 ? 5.996 10.656 3.26 1 97.25 62 ARG B C 1
ATOM 1504 O O . ARG B 1 62 ? 5.535 9.539 3.02 1 97.25 62 ARG B O 1
ATOM 1511 N N . ARG B 1 63 ? 6.621 11.398 2.379 1 93.5 63 ARG B N 1
ATOM 1512 C CA . ARG B 1 63 ? 6.66 11.008 0.972 1 93.5 63 ARG B CA 1
ATOM 1513 C C . ARG B 1 63 ? 7.418 9.703 0.785 1 93.5 63 ARG B C 1
ATOM 1515 O O . ARG B 1 63 ? 8.469 9.492 1.391 1 93.5 63 ARG B O 1
ATOM 1522 N N . GLY B 1 64 ? 6.801 8.898 -0.021 1 92.19 64 GLY B N 1
ATOM 1523 C CA . GLY B 1 64 ? 7.477 7.656 -0.363 1 92.19 64 GLY B CA 1
ATOM 1524 C C . GLY B 1 64 ? 7.223 6.543 0.638 1 92.19 64 GLY B C 1
ATOM 1525 O O . GLY B 1 64 ? 7.59 5.391 0.399 1 92.19 64 GLY B O 1
ATOM 1526 N N . SER B 1 65 ? 6.637 6.863 1.812 1 95.88 65 SER B N 1
ATOM 1527 C CA . SER B 1 65 ? 6.309 5.812 2.773 1 95.88 65 SER B CA 1
ATOM 1528 C C . SER B 1 65 ? 5.281 4.84 2.205 1 95.88 65 SER B C 1
ATOM 1530 O O . SER B 1 65 ? 4.523 5.191 1.3 1 95.88 65 SER B O 1
ATOM 1532 N N . ASP B 1 66 ? 5.316 3.627 2.779 1 96.44 66 ASP B N 1
ATOM 1533 C CA . ASP B 1 66 ? 4.363 2.615 2.328 1 96.44 66 ASP B CA 1
ATOM 1534 C C . ASP B 1 66 ? 2.928 3.109 2.475 1 96.44 66 ASP B C 1
ATOM 1536 O O . ASP B 1 66 ? 2.105 2.918 1.575 1 96.44 66 ASP B O 1
ATOM 1540 N N . PHE B 1 67 ? 2.643 3.762 3.58 1 98.38 67 PHE B N 1
ATOM 1541 C CA . PHE B 1 67 ? 1.281 4.219 3.83 1 98.38 67 PHE B CA 1
ATOM 1542 C C . PHE B 1 67 ? 0.912 5.359 2.895 1 98.38 67 PHE B C 1
ATOM 1544 O O . PHE B 1 67 ? -0.191 5.387 2.344 1 98.38 67 PHE B O 1
ATOM 1551 N N . ALA B 1 68 ? 1.802 6.328 2.717 1 97.75 68 ALA B N 1
ATOM 1552 C CA . ALA B 1 68 ? 1.525 7.449 1.819 1 97.75 68 ALA B CA 1
ATOM 1553 C C . ALA B 1 68 ? 1.244 6.957 0.402 1 97.75 68 ALA B C 1
ATOM 1555 O O . ALA B 1 68 ? 0.323 7.441 -0.259 1 97.75 68 ALA B O 1
ATOM 1556 N N . LYS B 1 69 ? 2.018 5.996 -0.049 1 96.94 69 LYS B N 1
ATOM 1557 C CA . LYS B 1 69 ? 1.796 5.426 -1.376 1 96.94 69 LYS B CA 1
ATOM 1558 C C . LYS B 1 69 ? 0.42 4.777 -1.474 1 96.94 69 LYS B C 1
ATOM 1560 O O . LYS B 1 69 ? -0.32 5.016 -2.432 1 96.94 69 LYS B O 1
ATOM 1565 N N . ALA B 1 70 ? 0.147 3.969 -0.47 1 97.94 70 ALA B N 1
ATOM 1566 C CA . ALA B 1 70 ? -1.133 3.266 -0.46 1 97.94 70 ALA B CA 1
ATOM 1567 C C . ALA B 1 70 ? -2.299 4.25 -0.5 1 97.94 70 ALA B C 1
ATOM 1569 O O . ALA B 1 70 ? -3.256 4.059 -1.254 1 97.94 70 ALA B O 1
ATOM 1570 N N . VAL B 1 71 ? -2.172 5.266 0.277 1 97.88 71 VAL B N 1
ATOM 1571 C CA . VAL B 1 71 ? -3.223 6.277 0.346 1 97.88 71 VAL B CA 1
ATOM 1572 C C . VAL B 1 71 ? -3.385 6.949 -1.016 1 97.88 71 VAL B C 1
ATOM 1574 O O . VAL B 1 71 ? -4.508 7.148 -1.487 1 97.88 71 VAL B O 1
ATOM 1577 N N . GLY B 1 72 ? -2.316 7.316 -1.589 1 96.19 72 GLY B N 1
ATOM 1578 C CA . GLY B 1 72 ? -2.336 7.965 -2.891 1 96.19 72 GLY B CA 1
ATOM 1579 C C . GLY B 1 72 ? -2.877 7.074 -3.992 1 96.19 72 GLY B C 1
ATOM 1580 O O . GLY B 1 72 ? -3.688 7.516 -4.812 1 96.19 72 GLY B O 1
ATOM 1581 N N . ILE B 1 73 ? -2.502 5.875 -3.965 1 97.25 73 ILE B N 1
ATOM 1582 C CA . ILE B 1 73 ? -2.9 4.926 -5 1 97.25 73 ILE B CA 1
ATOM 1583 C C . ILE B 1 73 ? -4.395 4.625 -4.879 1 97.25 73 ILE B C 1
ATOM 1585 O O . ILE B 1 73 ? -5.109 4.59 -5.883 1 97.25 73 ILE B O 1
ATOM 1589 N N . GLU B 1 74 ? -4.852 4.465 -3.695 1 96.81 74 GLU B N 1
ATOM 1590 C CA . GLU B 1 74 ? -6.223 4.016 -3.482 1 96.81 74 GLU B CA 1
ATOM 1591 C C . GLU B 1 74 ? -7.176 5.203 -3.344 1 96.81 74 GLU B C 1
ATOM 1593 O O . GLU B 1 74 ? -8.391 5.027 -3.33 1 96.81 74 GLU B O 1
ATOM 1598 N N . GLU B 1 75 ? -6.719 6.402 -3.262 1 95 75 GLU B N 1
ATOM 1599 C CA . GLU B 1 75 ? -7.523 7.617 -3.174 1 95 75 GLU B CA 1
ATOM 1600 C C . GLU B 1 75 ? -8.531 7.531 -2.031 1 95 75 GLU B C 1
ATOM 1602 O O . GLU B 1 75 ? -9.742 7.625 -2.254 1 95 75 GLU B O 1
ATOM 1607 N N . ILE B 1 76 ? -8.047 7.402 -0.874 1 96.56 76 ILE B N 1
ATOM 1608 C CA . ILE B 1 76 ? -8.883 7.32 0.315 1 96.56 76 ILE B CA 1
ATOM 1609 C C . ILE B 1 76 ? -9.711 8.594 0.457 1 96.56 76 ILE B C 1
ATOM 1611 O O . ILE B 1 76 ? -9.164 9.703 0.402 1 96.56 76 ILE B O 1
ATOM 1615 N N . LYS B 1 77 ? -11.094 8.406 0.774 1 96.12 77 LYS B N 1
ATOM 1616 C CA . LYS B 1 77 ? -11.984 9.547 0.639 1 96.12 77 LYS B CA 1
ATOM 1617 C C . LYS B 1 77 ? -12.57 9.953 1.99 1 96.12 77 LYS B C 1
ATOM 1619 O O . LYS B 1 77 ? -13.203 11.008 2.111 1 96.12 77 LYS B O 1
ATOM 1624 N N . THR B 1 78 ? -12.406 9.125 3.02 1 97.62 78 THR B N 1
ATOM 1625 C CA . THR B 1 78 ? -12.984 9.461 4.316 1 97.62 78 THR B CA 1
ATOM 1626 C C . THR B 1 78 ? -11.938 9.344 5.422 1 97.62 78 THR B C 1
ATOM 1628 O O . THR B 1 78 ? -10.992 8.555 5.309 1 97.62 78 THR B O 1
ATOM 1631 N N . LEU B 1 79 ? -12.172 10.062 6.438 1 97.69 79 LEU B N 1
ATOM 1632 C CA . LEU B 1 79 ? -11.281 10.055 7.59 1 97.69 79 LEU B CA 1
ATOM 1633 C C . LEU B 1 79 ? -11.289 8.688 8.273 1 97.69 79 LEU B C 1
ATOM 1635 O O . LEU B 1 79 ? -10.242 8.18 8.672 1 97.69 79 LEU B O 1
ATOM 1639 N N . ASP B 1 80 ? -12.516 8.125 8.352 1 97.5 80 ASP B N 1
ATOM 1640 C CA . ASP B 1 80 ? -12.633 6.809 8.977 1 97.5 80 ASP B CA 1
ATOM 1641 C C . ASP B 1 80 ? -11.836 5.762 8.203 1 97.5 80 ASP B C 1
ATOM 1643 O O . ASP B 1 80 ? -11.117 4.961 8.789 1 97.5 80 ASP B O 1
ATOM 1647 N N . ALA B 1 81 ? -11.938 5.77 6.879 1 97.5 81 ALA B N 1
ATOM 1648 C CA . ALA B 1 81 ? -11.195 4.836 6.039 1 97.5 81 ALA B CA 1
ATOM 1649 C C . ALA B 1 81 ? -9.688 5.059 6.176 1 97.5 81 ALA B C 1
ATOM 1651 O O . ALA B 1 81 ? -8.914 4.102 6.176 1 97.5 81 ALA B O 1
ATOM 1652 N N . PHE B 1 82 ? -9.297 6.305 6.285 1 98.5 82 PHE B N 1
ATOM 1653 C CA . PHE B 1 82 ? -7.898 6.664 6.469 1 98.5 82 PHE B CA 1
ATOM 1654 C C . PHE B 1 82 ? -7.344 6.051 7.746 1 98.5 82 PHE B C 1
ATOM 1656 O O . PHE B 1 82 ? -6.305 5.391 7.723 1 98.5 82 PHE B O 1
ATOM 1663 N N . PHE B 1 83 ? -8.07 6.152 8.828 1 98.38 83 PHE B N 1
ATOM 1664 C CA . PHE B 1 83 ? -7.586 5.668 10.109 1 98.38 83 PHE B CA 1
ATOM 1665 C C . PHE B 1 83 ? -7.637 4.145 10.164 1 98.38 83 PHE B C 1
ATOM 1667 O O . PHE B 1 83 ? -6.766 3.51 10.766 1 98.38 83 PHE B O 1
ATOM 1674 N N . GLU 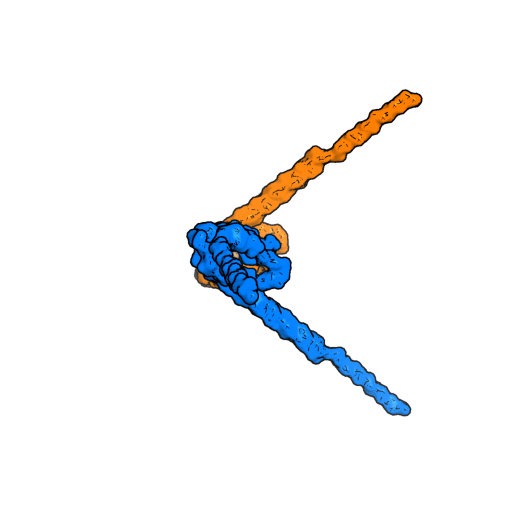B 1 84 ? -8.648 3.607 9.57 1 97.81 84 GLU B N 1
ATOM 1675 C CA . GLU B 1 84 ? -8.711 2.15 9.516 1 97.81 84 GLU B CA 1
ATOM 1676 C C . GLU B 1 84 ? -7.504 1.569 8.789 1 97.81 84 GLU B C 1
ATOM 1678 O O . GLU B 1 84 ? -6.891 0.613 9.266 1 97.81 84 GLU B O 1
ATOM 1683 N N . LYS B 1 85 ? -7.195 2.156 7.711 1 98.12 85 LYS B N 1
ATOM 1684 C CA . LYS B 1 85 ? -6.039 1.701 6.949 1 98.12 85 LYS B CA 1
ATOM 1685 C C . LYS B 1 85 ? -4.738 1.993 7.695 1 98.12 85 LYS B C 1
ATOM 1687 O O . LYS B 1 85 ? -3.832 1.16 7.719 1 98.12 85 LYS B O 1
ATOM 1692 N N . ALA B 1 86 ? -4.672 3.16 8.273 1 98.75 86 ALA B N 1
ATOM 1693 C CA . ALA B 1 86 ? -3.479 3.551 9.023 1 98.75 86 ALA B CA 1
ATOM 1694 C C . ALA B 1 86 ? -3.164 2.541 10.125 1 98.75 86 ALA B C 1
ATOM 1696 O O . ALA B 1 86 ? -1.997 2.23 10.375 1 98.75 86 ALA B O 1
ATOM 1697 N N . GLN B 1 87 ? -4.168 2.031 10.734 1 98.31 87 GLN B N 1
ATOM 1698 C CA . GLN B 1 87 ? -3.971 1.08 11.82 1 98.31 87 GLN B CA 1
ATOM 1699 C C . GLN B 1 87 ? -3.258 -0.177 11.336 1 98.31 87 GLN B C 1
ATOM 1701 O O . GLN B 1 87 ? -2.391 -0.715 12.023 1 98.31 87 GLN B O 1
ATOM 1706 N N . LYS B 1 88 ? -3.584 -0.635 10.172 1 98.19 88 LYS B N 1
ATOM 1707 C CA . LYS B 1 88 ? -2.934 -1.812 9.602 1 98.19 88 LYS B CA 1
ATOM 1708 C C . LYS B 1 88 ? -1.461 -1.541 9.312 1 98.19 88 LYS B C 1
ATOM 1710 O O . LYS B 1 88 ? -0.606 -2.393 9.562 1 98.19 88 LYS B O 1
ATOM 1715 N N . TYR B 1 89 ? -1.18 -0.405 8.828 1 98.38 89 TYR B N 1
ATOM 1716 C CA . TYR B 1 89 ? 0.194 -0.042 8.492 1 98.38 89 TYR B CA 1
ATOM 1717 C C . TYR B 1 89 ? 1.01 0.218 9.75 1 98.38 89 TYR B C 1
ATOM 1719 O O . TYR B 1 89 ? 2.211 -0.057 9.789 1 98.38 89 TYR B O 1
ATOM 1727 N N . ILE B 1 90 ? 0.37 0.751 10.773 1 98.38 90 ILE B N 1
ATOM 1728 C CA . ILE B 1 90 ? 1.026 0.91 12.062 1 98.38 90 ILE B CA 1
ATOM 1729 C C . ILE B 1 90 ? 1.424 -0.459 12.609 1 98.38 90 ILE B C 1
ATOM 1731 O O . ILE B 1 90 ? 2.559 -0.652 13.055 1 98.38 90 ILE B O 1
ATOM 1735 N N . ALA B 1 91 ? 0.494 -1.352 12.562 1 97.81 91 ALA B N 1
ATOM 1736 C CA . ALA B 1 91 ? 0.773 -2.707 13.031 1 97.81 91 ALA B CA 1
ATOM 1737 C C . ALA B 1 91 ? 1.939 -3.322 12.266 1 97.81 91 ALA B C 1
ATOM 1739 O O . ALA B 1 91 ? 2.783 -4.008 12.852 1 97.81 91 ALA B O 1
ATOM 1740 N N . TYR B 1 92 ? 1.978 -3.1 11.047 1 96.56 92 TYR B N 1
ATOM 1741 C CA . TYR B 1 92 ? 3.057 -3.594 10.195 1 96.56 92 TYR B CA 1
ATOM 1742 C C . TYR B 1 92 ? 4.395 -2.984 10.602 1 96.56 92 TYR B C 1
ATOM 1744 O O . TYR B 1 92 ? 5.395 -3.695 10.727 1 96.56 92 TYR B O 1
ATOM 1752 N N . GLU B 1 93 ? 4.441 -1.674 10.781 1 95.94 93 GLU B N 1
ATOM 1753 C CA . GLU B 1 93 ? 5.664 -1.006 11.219 1 95.94 93 GLU B CA 1
ATOM 1754 C C . GLU B 1 93 ? 6.164 -1.576 12.539 1 95.94 93 GLU B C 1
ATOM 1756 O O . GLU B 1 93 ? 7.367 -1.794 12.719 1 95.94 93 GLU B O 1
ATOM 1761 N N . GLU B 1 94 ? 5.273 -1.755 13.398 1 95.75 94 GLU B N 1
ATOM 1762 C CA . GLU B 1 94 ? 5.629 -2.268 14.719 1 95.75 94 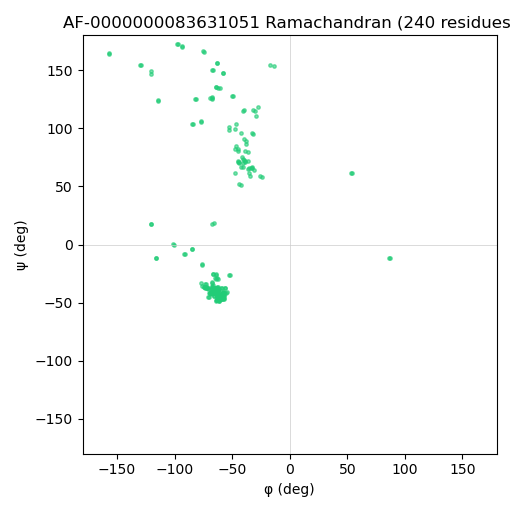GLU B CA 1
ATOM 1763 C C . GLU B 1 94 ? 6.18 -3.688 14.625 1 95.75 94 GLU B C 1
ATOM 1765 O O . GLU B 1 94 ? 7.125 -4.035 15.336 1 95.75 94 GLU B O 1
ATOM 1770 N N . LYS B 1 95 ? 5.586 -4.473 13.797 1 94.25 95 LYS B N 1
ATOM 1771 C CA . LYS B 1 95 ? 6.09 -5.824 13.578 1 94.25 95 LYS B CA 1
ATOM 1772 C C . LYS B 1 95 ? 7.5 -5.797 12.992 1 94.25 95 LYS B C 1
ATOM 1774 O O . LYS B 1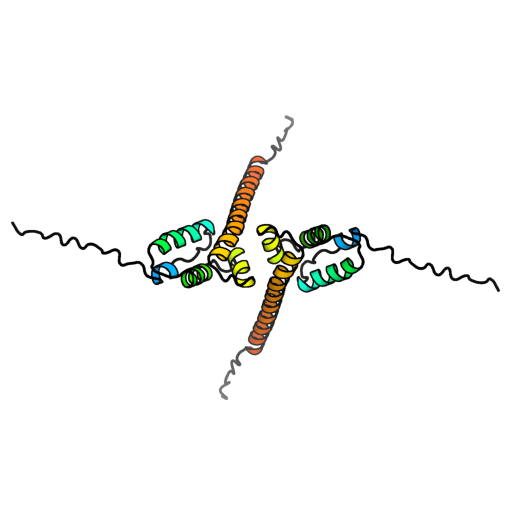 95 ? 8.344 -6.617 13.352 1 94.25 95 LYS B O 1
ATOM 1779 N N . GLN B 1 96 ? 7.711 -4.914 12.102 1 92.31 96 GLN B N 1
ATOM 1780 C CA . GLN B 1 96 ? 9.023 -4.797 11.484 1 92.31 96 GLN B CA 1
ATOM 1781 C C . GLN B 1 96 ? 10.086 -4.41 12.508 1 92.31 96 GLN B C 1
ATOM 1783 O O . GLN B 1 96 ? 11.195 -4.957 1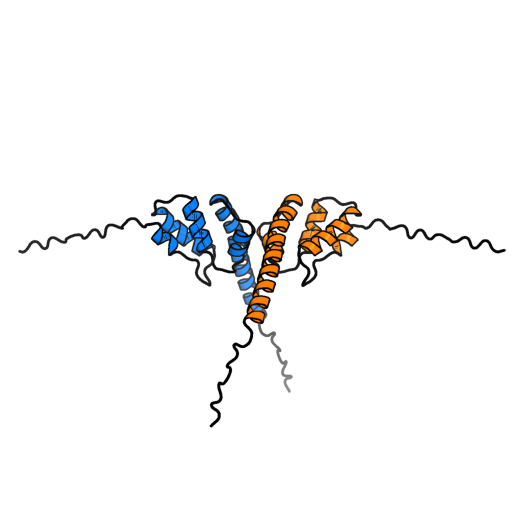2.5 1 92.31 96 GLN B O 1
ATOM 1788 N N . VAL B 1 97 ? 9.719 -3.461 13.32 1 90.5 97 VAL B N 1
ATOM 1789 C CA . VAL B 1 97 ? 10.641 -3.02 14.367 1 90.5 97 VAL B CA 1
ATOM 1790 C C . VAL B 1 97 ? 10.953 -4.18 15.305 1 90.5 97 VAL B C 1
ATOM 1792 O O . VAL B 1 97 ? 12.109 -4.398 15.672 1 90.5 97 VAL B O 1
ATOM 1795 N N . ALA B 1 98 ? 9.938 -4.898 15.641 1 91.25 98 ALA B N 1
ATOM 1796 C CA . ALA B 1 98 ? 10.109 -6.047 16.531 1 91.25 98 ALA B CA 1
ATOM 1797 C C . ALA B 1 98 ? 11.008 -7.105 15.883 1 91.25 98 ALA B C 1
ATOM 1799 O O . ALA B 1 98 ? 11.844 -7.703 16.547 1 91.25 98 ALA B O 1
ATOM 1800 N N . ALA B 1 99 ? 10.82 -7.359 14.641 1 89.88 99 ALA B N 1
ATOM 1801 C CA . ALA B 1 99 ? 11.609 -8.344 13.914 1 89.88 99 ALA B CA 1
ATOM 1802 C C . ALA B 1 99 ? 13.078 -7.922 13.836 1 89.88 99 ALA B C 1
ATOM 1804 O O . ALA B 1 99 ? 13.977 -8.758 13.953 1 89.88 99 ALA B O 1
ATOM 1805 N N . GLU B 1 100 ? 13.234 -6.715 13.648 1 89.25 100 GLU B N 1
ATOM 1806 C CA . GLU B 1 100 ? 14.594 -6.191 13.562 1 89.25 100 GLU B CA 1
ATOM 1807 C C . GLU B 1 100 ? 15.32 -6.316 14.906 1 89.25 100 GLU B C 1
ATOM 1809 O O . GLU B 1 100 ? 16.5 -6.648 14.945 1 89.25 100 GLU B O 1
ATOM 1814 N N . VAL B 1 101 ? 14.688 -6.051 15.953 1 88.75 101 VAL B N 1
ATOM 1815 C CA . VAL B 1 101 ? 15.258 -6.148 17.297 1 88.75 101 VAL B CA 1
ATOM 1816 C C . VAL B 1 101 ? 15.633 -7.602 17.594 1 88.75 101 VAL B C 1
ATOM 1818 O O . VAL B 1 101 ? 16.703 -7.875 18.141 1 88.75 101 VAL B O 1
ATOM 1821 N N . ARG B 1 102 ? 14.797 -8.492 17.172 1 89 102 ARG B N 1
ATOM 1822 C CA . ARG B 1 102 ? 15.047 -9.922 17.375 1 89 102 ARG B CA 1
ATOM 1823 C C . ARG B 1 102 ? 16.234 -10.391 16.547 1 89 102 ARG B C 1
ATOM 1825 O O . ARG B 1 102 ? 17.062 -11.172 17.031 1 89 102 ARG B O 1
ATOM 1832 N N . ARG B 1 103 ? 16.328 -9.969 15.383 1 89.19 103 ARG B N 1
ATOM 1833 C CA . ARG B 1 103 ? 17.422 -10.336 14.5 1 89.19 103 ARG B CA 1
ATOM 1834 C C . ARG B 1 103 ? 18.766 -9.836 15.047 1 89.19 103 ARG B C 1
ATOM 1836 O O . ARG B 1 103 ? 19.766 -10.547 14.992 1 89.19 103 ARG B O 1
ATOM 1843 N N . GLN B 1 104 ? 18.766 -8.703 15.547 1 86.44 104 GLN B N 1
ATOM 1844 C CA . GLN B 1 104 ? 19.969 -8.117 16.125 1 86.44 104 GLN B CA 1
ATOM 1845 C C . GLN B 1 104 ? 20.391 -8.867 17.375 1 86.44 104 GLN B C 1
ATOM 1847 O O . GLN B 1 104 ? 21.594 -9.094 17.594 1 86.44 104 GLN B O 1
ATOM 1852 N N . LYS B 1 105 ? 19.516 -9.258 18.094 1 87 105 LYS B N 1
ATOM 1853 C CA . LYS B 1 105 ? 19.812 -10.023 19.312 1 87 105 LYS B CA 1
ATOM 1854 C C . LYS B 1 105 ? 20.359 -11.398 18.969 1 87 105 LYS B C 1
ATOM 1856 O O . LYS B 1 105 ? 21.281 -11.891 19.641 1 87 105 LYS B O 1
ATOM 1861 N N . SER B 1 106 ? 19.766 -12.008 17.984 1 86.69 106 SER B N 1
ATOM 1862 C CA . SER B 1 106 ? 20.234 -13.312 17.547 1 86.69 106 SER B CA 1
ATOM 1863 C C . SER B 1 106 ? 21.656 -13.234 16.969 1 86.69 106 SER B C 1
ATOM 1865 O O . SER B 1 106 ? 22.469 -14.133 17.188 1 86.69 106 SER B O 1
ATOM 1867 N N . GLN B 1 107 ? 21.844 -12.227 16.344 1 81.5 107 GLN B N 1
ATOM 1868 C CA . GLN B 1 107 ? 23.172 -12.023 15.789 1 81.5 107 GLN B CA 1
ATOM 1869 C C . GLN B 1 107 ? 24.188 -11.711 16.891 1 81.5 107 GLN B C 1
ATOM 1871 O O . GLN B 1 107 ? 25.344 -12.102 16.797 1 81.5 107 GLN B O 1
ATOM 1876 N N . ASP B 1 108 ? 23.75 -10.977 17.828 1 79.25 108 ASP B N 1
ATOM 1877 C CA . ASP B 1 108 ? 24.609 -10.664 18.969 1 79.25 108 ASP B CA 1
ATOM 1878 C C . ASP B 1 108 ? 24.875 -11.914 19.797 1 79.25 108 ASP B C 1
ATOM 1880 O O . ASP B 1 108 ? 25.953 -12.055 20.375 1 79.25 108 ASP B O 1
ATOM 1884 N N . GLU B 1 109 ? 23.875 -12.695 19.859 1 71.31 109 GLU B N 1
ATOM 1885 C CA . GLU B 1 109 ? 24.031 -13.938 20.625 1 71.31 109 GLU B CA 1
ATOM 1886 C C . GLU B 1 109 ? 24.828 -14.969 19.828 1 71.31 109 GLU B C 1
ATOM 1888 O O . GLU B 1 109 ? 25.453 -15.859 20.406 1 71.31 109 GLU B O 1
ATOM 1893 N N . ALA B 1 110 ? 24.656 -14.93 18.531 1 62.12 110 ALA B N 1
ATOM 1894 C CA . ALA B 1 110 ? 25.469 -15.82 17.719 1 62.12 110 ALA B CA 1
ATOM 1895 C C . ALA B 1 110 ? 26.938 -15.414 17.781 1 62.12 110 ALA B C 1
ATOM 1897 O O . ALA B 1 110 ? 27.812 -16.094 17.234 1 62.12 110 ALA B O 1
ATOM 1898 N N . GLY B 1 111 ? 27.328 -14.625 18.75 1 54.72 111 GLY B N 1
ATOM 1899 C CA . GLY B 1 111 ? 28.688 -14.211 19.047 1 54.72 111 GLY B CA 1
ATOM 1900 C C . GLY B 1 111 ? 29.734 -15.086 18.391 1 54.72 111 GLY B C 1
ATOM 1901 O O . GLY B 1 111 ? 29.422 -16.156 17.859 1 54.72 111 GLY B O 1
ATOM 1902 N N . PRO B 1 112 ? 30.969 -14.508 18.156 1 56.38 112 PRO B N 1
ATOM 1903 C CA . PRO B 1 112 ? 32.125 -15.219 17.609 1 56.38 112 PRO B CA 1
ATOM 1904 C C . PRO B 1 112 ? 32.25 -16.641 18.141 1 56.38 112 PRO B C 1
ATOM 1906 O O . PRO B 1 112 ? 32.094 -16.875 19.344 1 56.38 112 PRO B O 1
ATOM 1909 N N . SER B 1 113 ? 31.672 -17.562 17.547 1 51.56 113 SER B N 1
ATOM 1910 C CA . SER B 1 113 ? 32.094 -18.922 17.891 1 51.56 113 SER B CA 1
ATOM 1911 C C . SER B 1 113 ? 33.531 -18.969 18.312 1 51.56 113 SER B C 1
ATOM 1913 O O . SER B 1 113 ? 34.406 -18.344 17.672 1 51.56 113 SER B O 1
ATOM 1915 N N . ARG B 1 114 ? 33.906 -19.219 19.547 1 47.84 114 ARG B N 1
ATOM 1916 C CA . ARG B 1 114 ? 35.219 -19.469 20.141 1 47.84 114 ARG B CA 1
ATOM 1917 C C . ARG B 1 114 ? 36.031 -20.422 19.281 1 47.84 114 ARG B C 1
ATOM 1919 O O . ARG B 1 114 ? 35.656 -21.578 19.094 1 47.84 114 ARG B O 1
ATOM 1926 N N . ARG B 1 115 ? 36.531 -20.047 18.078 1 47.06 115 ARG B N 1
ATOM 1927 C CA . ARG B 1 115 ? 37.688 -20.828 17.656 1 47.06 115 ARG B CA 1
ATOM 1928 C C . ARG B 1 115 ? 38.656 -21.016 18.812 1 47.06 115 ARG B C 1
ATOM 1930 O O . ARG B 1 115 ? 39.375 -20.078 19.188 1 47.06 115 ARG B O 1
ATOM 1937 N N . GLY B 1 116 ? 38.188 -21.5 19.984 1 43.66 116 GLY B N 1
ATOM 1938 C CA . GLY B 1 116 ? 39.156 -22.031 20.922 1 43.66 116 GLY B CA 1
ATOM 1939 C C . GLY B 1 116 ? 40.25 -22.828 20.266 1 43.66 116 GLY B C 1
ATOM 1940 O O . GLY B 1 116 ? 40 -23.859 19.641 1 43.66 116 GLY B O 1
ATOM 1941 N N . GLY B 1 117 ? 41.156 -22.125 19.578 1 43.28 117 GLY B N 1
ATOM 1942 C CA . GLY B 1 117 ? 42.469 -22.672 19.281 1 43.28 117 GLY B CA 1
ATOM 1943 C C . GLY B 1 117 ? 43 -23.531 20.406 1 43.28 117 GLY B C 1
ATOM 1944 O O . GLY B 1 117 ? 43.156 -23.062 21.547 1 43.28 117 GLY B O 1
ATOM 1945 N N . ASP B 1 118 ? 42.562 -24.734 20.5 1 45.53 118 ASP B N 1
ATOM 1946 C CA . ASP B 1 118 ? 43.344 -25.766 21.188 1 45.53 118 ASP B CA 1
ATOM 1947 C C . ASP B 1 118 ? 44.781 -25.75 20.734 1 45.53 118 ASP B C 1
ATOM 1949 O O . ASP B 1 118 ? 45.094 -26.109 19.609 1 45.53 118 ASP B O 1
ATOM 1953 N N . LYS B 1 119 ? 45.562 -24.719 20.891 1 42.72 119 LYS B N 1
ATOM 1954 C CA . LYS B 1 119 ? 47 -24.812 20.812 1 42.72 119 LYS B CA 1
ATOM 1955 C C . LYS B 1 119 ? 47.531 -25.984 21.656 1 42.72 119 LYS B C 1
ATOM 1957 O O . LYS B 1 119 ? 47.219 -26.078 22.844 1 42.72 119 LYS B O 1
ATOM 1962 N N . ARG B 1 120 ? 47.812 -27.078 21.031 1 37.31 120 ARG B N 1
ATOM 1963 C CA . ARG B 1 120 ? 48.719 -28.109 21.547 1 37.31 120 ARG B CA 1
ATOM 1964 C C . ARG B 1 120 ? 50 -27.484 22.078 1 37.31 120 ARG B C 1
ATOM 1966 O O . ARG B 1 120 ? 50.594 -26.609 21.422 1 37.31 120 ARG B O 1
ATOM 1973 N N . LYS B 1 121 ? 50.125 -27.391 23.312 1 46.47 121 LYS B N 1
ATOM 1974 C CA . LYS B 1 121 ? 51.375 -27.266 24.016 1 46.47 121 LYS B CA 1
ATOM 1975 C C . LYS B 1 121 ? 52.438 -28.188 23.406 1 46.47 121 LYS B C 1
ATOM 1977 O O . LYS B 1 121 ? 52.344 -29.406 23.531 1 46.47 121 LYS B O 1
ATOM 1982 N N . GLU B 1 122 ? 52.875 -27.859 22.062 1 26.67 122 GLU B N 1
ATOM 1983 C CA . GLU B 1 122 ? 54.219 -28.391 21.984 1 26.67 122 GLU B CA 1
ATOM 1984 C C . GLU B 1 122 ? 55.188 -27.625 22.906 1 26.67 122 GLU B C 1
ATOM 1986 O O . GLU B 1 122 ? 55 -26.438 23.156 1 26.67 122 GLU B O 1
#

Foldseek 3Di:
DPPPPPPPPPPPPPQDELVNLLPQAADPPHQLVRSVVVNVVSVVRYDDDFQSSVVSSLVRYDPPDPLNVVCVVVVDRGNVVSVVSSVVVSVVVVVVVVVVVVVVVVVVVVPDDPPPPPPPPD/DPPPPPPPPPPPPPQDELVNLLPQAADPPHQLVVSVVVNVVNVVRYPDDFQSSVVSSLVRYDPPDPLNVVCVVVVDRGNVSSVVSSVVVSVVVVVVVVVVVVVVVVVVVVPPDPPVPPPPPD

Sequence (244 aa):
CRLFTTHFTASRHQPKTEAALEAIVQREVEPLRTYLERFNKAAVEVKTDDRMKLYLLDRGLRRGSDFAKAVGIEEIKTLDAFFEKAQKYIAYEEKQVAAEVRRQKSQDEAGPSRRGGDKRKECRLFTTHFTASRHQPKTEAALEAIVQREVEPLRTYLERFNKAAVEVKTDDRMKLYLLDRGLRRGSDFAKAVGIEEIKTLDAFFEKAQKYIAYEEKQVAAEVRRQKSQDEAGPSRRGGDKRKE

Organism: NCBI:txid97028

Nearest PDB structures (foldseek):
  7lga-assembly2_D  TM=7.595E-01  e=2.796E-02  Homo sapiens
  7lga-assembly1_B  TM=7.702E-01  e=4.575E-02  Homo sapiens
  6bht-assembly2_L  TM=7.775E-01  e=4.302E-02  Human immunodeficiency virus type 1 (NEW YORK-5 ISOLATE)
  8tqp-assembly1_C  TM=6.533E-01  e=5.174E-02  Human immunodeficiency virus 1
  5hgl-assembly1_A  TM=7.356E-01  e=1.566E-01  Human immunodeficiency virus 1

pLDDT: mean 83.7, std 21.16, range [26.67, 98.75]

Secondary structure (DSSP, 8-state):
---------------B-HHHHHT----TT--HHHHHHHHHHHHTTB---HHHHHHHHHHTSPTT-HHHHHHHHHT---HHHHHHHHHHHHHHHHHHHHHHHHHHHHHHHT------------/---------------B-HHHHHT----TT--HHHHHHHHHHHHTTB---HHHHHHHHHHTSPTT-HHHHHHHHHT---HHHHHHHHHHHHHHHHHHHHHHHHHHHHHHHT------------

InterPro domains:
  IPR005162 Retrotransposon-derived protein PEG10, N-terminal capsid-like domain [PF03732] (2-62)

Radius of gyration: 30.29 Å; Cα contacts (8 Å, |Δi|>4): 152; chains: 2; bounding box: 69×103×95 Å